Protein AF-A0A522BJR0-F1 (afdb_monomer_lite)

Structure (mmCIF, N/CA/C/O backbone):
data_AF-A0A522BJR0-F1
#
_entry.id   AF-A0A522BJR0-F1
#
loop_
_atom_site.group_PDB
_atom_site.id
_atom_site.type_symbol
_atom_site.label_atom_id
_atom_site.label_alt_id
_atom_site.label_comp_id
_atom_site.label_asym_id
_atom_site.label_entity_id
_atom_site.label_seq_id
_atom_site.pdbx_PDB_ins_code
_atom_site.Cartn_x
_atom_site.Cartn_y
_atom_site.Cartn_z
_atom_site.occupancy
_atom_site.B_iso_or_equiv
_atom_site.auth_seq_id
_atom_site.auth_comp_id
_atom_site.auth_asym_id
_atom_site.auth_atom_id
_atom_site.pdbx_PDB_model_num
ATOM 1 N N . MET A 1 1 ? -14.615 3.891 70.436 1.00 84.31 1 MET A N 1
ATOM 2 C CA . MET A 1 1 ? -15.767 3.476 69.605 1.00 84.31 1 MET A CA 1
ATOM 3 C C . MET A 1 1 ? -15.850 4.264 68.297 1.00 84.31 1 MET A C 1
ATOM 5 O O . MET A 1 1 ? -15.998 3.627 67.267 1.00 84.31 1 MET A O 1
ATOM 9 N N . GLU A 1 2 ? -15.663 5.589 68.280 1.00 91.12 2 GLU A N 1
ATOM 10 C CA . GLU A 1 2 ? -15.769 6.394 67.040 1.00 91.12 2 GLU A CA 1
ATOM 11 C C . GLU A 1 2 ? -14.764 6.026 65.927 1.00 91.12 2 GLU A C 1
ATOM 13 O O . GLU A 1 2 ? -15.148 5.929 64.766 1.00 91.12 2 GLU A O 1
ATOM 18 N N . LEU A 1 3 ? -13.503 5.716 66.261 1.00 91.56 3 LEU A N 1
ATOM 19 C CA . LEU A 1 3 ? -12.489 5.328 65.263 1.00 91.56 3 LEU A CA 1
ATOM 20 C C . LEU A 1 3 ? -12.867 4.047 64.487 1.00 91.56 3 LEU A C 1
ATOM 22 O O . LEU A 1 3 ? -12.633 3.950 63.286 1.00 91.56 3 LEU A O 1
ATOM 26 N N . GLN A 1 4 ? -13.476 3.066 65.164 1.00 94.06 4 GLN A N 1
ATOM 27 C CA . GLN A 1 4 ? -13.917 1.820 64.525 1.00 94.06 4 GLN A CA 1
ATOM 28 C C . GLN A 1 4 ? -15.103 2.052 63.581 1.00 94.06 4 GLN A C 1
ATOM 30 O O . GLN A 1 4 ? -15.175 1.415 62.533 1.00 94.06 4 GLN A O 1
ATOM 35 N N . ALA A 1 5 ? -15.996 2.992 63.908 1.00 94.19 5 ALA A N 1
ATOM 36 C CA . ALA A 1 5 ? -17.102 3.363 63.028 1.00 94.19 5 ALA A CA 1
ATOM 37 C C . ALA A 1 5 ? -16.594 4.004 61.724 1.00 94.19 5 ALA A C 1
ATOM 39 O O . ALA A 1 5 ? -17.031 3.614 60.642 1.00 94.19 5 ALA A O 1
ATOM 40 N N . ILE A 1 6 ? -15.611 4.908 61.815 1.00 92.94 6 ILE A N 1
ATOM 41 C CA . ILE A 1 6 ? -14.992 5.547 60.643 1.00 92.94 6 ILE A CA 1
ATOM 42 C C . ILE A 1 6 ? -14.277 4.510 59.766 1.00 92.94 6 ILE A C 1
ATOM 44 O O . ILE A 1 6 ? -14.471 4.496 58.552 1.00 92.94 6 ILE A O 1
ATOM 48 N N . LEU A 1 7 ? -13.495 3.601 60.362 1.00 92.19 7 LEU A N 1
ATOM 49 C CA . LEU A 1 7 ? -12.801 2.550 59.607 1.00 92.19 7 LEU A CA 1
ATOM 50 C C . LEU A 1 7 ? -13.777 1.632 58.856 1.00 92.19 7 LEU A C 1
ATOM 52 O O . LEU A 1 7 ? -13.539 1.328 57.689 1.00 92.19 7 LEU A O 1
ATOM 56 N N . ASN A 1 8 ? -14.897 1.252 59.475 1.00 93.62 8 ASN A N 1
ATOM 57 C CA . ASN A 1 8 ? -15.929 0.436 58.823 1.00 93.62 8 ASN A CA 1
ATOM 58 C C . ASN A 1 8 ? -16.645 1.181 57.679 1.00 93.62 8 ASN A C 1
ATOM 60 O O . ASN A 1 8 ? -17.046 0.577 56.680 1.00 93.62 8 ASN A O 1
ATOM 64 N N . GLN A 1 9 ? -16.793 2.503 57.789 1.00 92.06 9 GLN A N 1
ATOM 65 C CA . GLN A 1 9 ? -17.365 3.324 56.723 1.00 92.06 9 GLN A CA 1
ATOM 66 C C . GLN A 1 9 ? -16.402 3.459 55.533 1.00 92.06 9 GLN A C 1
ATOM 68 O O . GLN A 1 9 ? -16.822 3.362 54.382 1.00 92.06 9 GLN A O 1
ATOM 73 N N . VAL A 1 10 ? -15.100 3.609 55.793 1.00 91.00 10 VAL A N 1
ATOM 74 C CA . VAL A 1 10 ? -14.072 3.668 54.741 1.00 91.00 10 VAL A CA 1
ATOM 75 C C . VAL A 1 10 ? -13.942 2.330 54.008 1.00 91.00 10 VAL A C 1
ATOM 77 O O . VAL A 1 10 ? -13.849 2.314 52.780 1.00 91.00 10 VAL A O 1
ATOM 80 N N . THR A 1 11 ? -13.969 1.199 54.719 1.00 91.38 11 THR A N 1
ATOM 81 C CA . THR A 1 11 ? -13.861 -0.128 54.087 1.00 91.38 11 THR A CA 1
ATOM 82 C C . THR A 1 11 ? -15.085 -0.477 53.243 1.00 91.38 11 THR A C 1
ATOM 84 O O . THR A 1 11 ? -14.915 -0.979 52.134 1.00 91.38 11 THR A O 1
ATOM 87 N N . SER A 1 12 ? -16.298 -0.163 53.708 1.00 91.31 12 SER A N 1
ATOM 88 C CA . SER A 1 12 ? -17.531 -0.370 52.929 1.00 91.31 12 SER A CA 1
ATOM 89 C C . SER A 1 12 ? -17.634 0.555 51.711 1.00 91.31 12 SER A C 1
ATOM 91 O O . SER A 1 12 ? -18.071 0.127 50.644 1.00 91.31 12 SER A O 1
ATOM 93 N N . PHE A 1 13 ? -17.173 1.804 51.828 1.00 89.62 13 PHE A N 1
ATOM 94 C CA . PHE A 1 13 ? -17.050 2.708 50.684 1.00 89.62 13 PHE A CA 1
ATOM 95 C C . PHE A 1 13 ? -16.048 2.175 49.647 1.00 89.62 13 PHE A C 1
ATOM 97 O O . PHE A 1 13 ? -16.347 2.132 48.453 1.00 89.62 13 PHE A O 1
ATOM 104 N N . SER A 1 14 ? -14.881 1.711 50.106 1.00 88.62 14 SER A N 1
ATOM 105 C CA . SER A 1 14 ? -13.838 1.134 49.250 1.00 88.62 14 SER A CA 1
ATOM 106 C C . SER A 1 14 ? -14.319 -0.116 48.503 1.00 88.62 14 SER A C 1
ATOM 108 O O . SER A 1 14 ? -14.130 -0.220 47.289 1.00 88.62 14 SER A O 1
ATOM 110 N N . SER A 1 15 ? -15.003 -1.043 49.184 1.00 89.19 15 SER A N 1
ATOM 111 C CA . SER A 1 15 ? -15.529 -2.253 48.542 1.00 89.19 15 SER A CA 1
ATOM 112 C C . SER A 1 15 ? -16.639 -1.945 47.533 1.00 89.19 15 SER A C 1
ATOM 114 O O . SER A 1 15 ? -16.659 -2.544 46.457 1.00 89.19 15 SER A O 1
ATOM 116 N N . GLY A 1 16 ? -17.507 -0.970 47.824 1.00 88.25 16 GLY A N 1
ATOM 117 C CA . GLY A 1 16 ? -18.538 -0.512 46.891 1.00 88.25 16 GLY A CA 1
ATOM 118 C C . GLY A 1 16 ? -17.954 0.077 45.603 1.00 88.25 16 GLY A C 1
ATOM 119 O O . GLY A 1 16 ? -18.411 -0.257 44.507 1.00 88.25 16 GLY A O 1
ATOM 120 N N . ILE A 1 17 ? -16.898 0.893 45.716 1.00 82.75 17 ILE A N 1
ATOM 121 C CA . ILE A 1 17 ? -16.154 1.399 44.552 1.00 82.75 17 ILE A CA 1
ATOM 122 C C . ILE A 1 17 ? -15.525 0.241 43.772 1.00 82.75 17 ILE A C 1
ATOM 124 O O . ILE A 1 17 ? -15.658 0.188 42.550 1.00 82.75 17 ILE A O 1
ATOM 128 N N . ALA A 1 18 ? -14.868 -0.700 44.454 1.00 81.94 18 ALA A N 1
ATOM 129 C CA . ALA A 1 18 ? -14.203 -1.827 43.804 1.00 81.94 18 ALA A CA 1
ATOM 130 C C . ALA A 1 18 ? -15.182 -2.702 43.002 1.00 81.94 18 ALA A C 1
ATOM 132 O O . ALA A 1 18 ? -14.879 -3.094 41.872 1.00 81.94 18 ALA A O 1
ATOM 133 N N . GLU A 1 19 ? -16.373 -2.974 43.538 1.00 88.06 19 GLU A N 1
ATOM 134 C CA . GLU A 1 19 ? -17.396 -3.755 42.840 1.00 88.06 19 GLU A CA 1
ATOM 135 C C . GLU A 1 19 ? -17.917 -3.026 41.591 1.00 88.06 19 GLU A C 1
ATOM 137 O O . GLU A 1 19 ? -18.022 -3.629 40.518 1.00 88.06 19 GLU A O 1
ATOM 142 N N . GLN A 1 20 ? -18.197 -1.721 41.695 1.00 80.94 20 GLN A N 1
ATOM 143 C CA . GLN A 1 20 ? -18.630 -0.917 40.548 1.00 80.94 20 GLN A CA 1
ATOM 144 C C . GLN A 1 20 ? -17.548 -0.849 39.468 1.00 80.94 20 GLN A C 1
ATOM 146 O O . GLN A 1 20 ? -17.838 -1.101 38.297 1.00 80.94 20 GLN A O 1
ATOM 151 N N . LEU A 1 21 ? -16.296 -0.597 39.860 1.00 78.25 21 LEU A N 1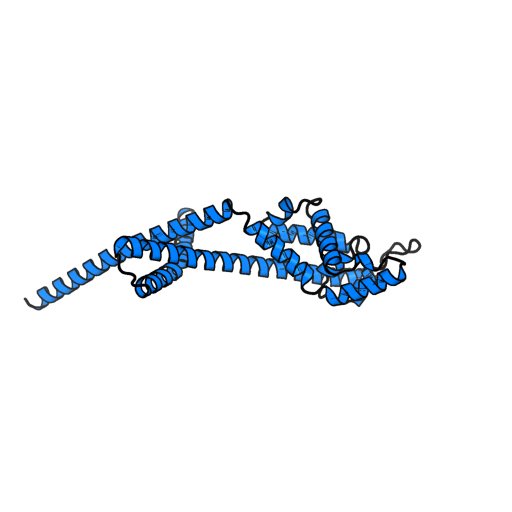
ATOM 152 C CA . LEU A 1 21 ? -15.158 -0.595 38.944 1.00 78.25 21 LEU A CA 1
ATOM 153 C C . LEU A 1 21 ? -14.995 -1.946 38.248 1.00 78.25 21 LEU A C 1
ATOM 155 O O . LEU A 1 21 ? -14.755 -1.984 37.046 1.00 78.25 21 LEU A O 1
ATOM 159 N N . THR A 1 22 ? -15.188 -3.054 38.966 1.00 82.69 22 THR A N 1
ATOM 160 C CA . THR A 1 22 ? -15.085 -4.402 38.390 1.00 82.69 22 THR A CA 1
ATOM 161 C C . THR A 1 22 ? -16.176 -4.654 37.348 1.00 82.69 22 THR A C 1
ATOM 163 O O . THR A 1 22 ? -15.886 -5.157 36.262 1.00 82.69 22 THR A O 1
ATOM 166 N N . LYS A 1 23 ? -17.427 -4.262 37.626 1.00 84.25 23 LYS A N 1
ATOM 167 C CA . LYS A 1 23 ? -18.537 -4.379 36.663 1.00 84.25 23 LYS A CA 1
ATOM 168 C C . LYS A 1 23 ? -18.301 -3.516 35.423 1.00 84.25 23 LYS A C 1
ATOM 170 O O . LYS A 1 23 ? -18.502 -3.988 34.305 1.00 84.25 23 LYS A O 1
ATOM 175 N N . MET A 1 24 ? -17.828 -2.283 35.607 1.00 78.19 24 MET A N 1
ATOM 176 C CA . MET A 1 24 ? -17.481 -1.388 34.499 1.00 78.19 24 MET A CA 1
ATOM 177 C C . MET A 1 24 ? -16.330 -1.952 33.664 1.00 78.19 24 MET A C 1
ATOM 179 O O . MET A 1 24 ? -16.438 -2.001 32.443 1.00 78.19 24 MET A O 1
ATOM 183 N N . ALA A 1 25 ? -15.271 -2.448 34.306 1.00 77.69 25 ALA A N 1
ATOM 184 C CA . ALA A 1 25 ? -14.139 -3.067 33.625 1.00 77.69 25 ALA A CA 1
ATOM 185 C C . ALA A 1 25 ? -14.568 -4.297 32.813 1.00 77.69 25 ALA A C 1
ATOM 187 O O . ALA A 1 25 ? -14.168 -4.442 31.659 1.00 77.69 25 ALA A O 1
ATOM 188 N N . MET A 1 26 ? -15.429 -5.152 33.374 1.00 83.94 26 MET A N 1
ATOM 189 C CA . MET A 1 26 ? -15.966 -6.322 32.676 1.00 83.94 26 MET A CA 1
ATOM 190 C C . MET A 1 26 ? -16.817 -5.924 31.463 1.00 83.94 26 MET A C 1
ATOM 192 O O . MET A 1 26 ? -16.657 -6.499 30.387 1.00 83.94 26 MET A O 1
ATOM 196 N N . ALA A 1 27 ? -17.677 -4.912 31.607 1.00 80.62 27 ALA A N 1
ATOM 197 C CA . ALA A 1 27 ? -18.476 -4.390 30.502 1.00 80.62 27 ALA A CA 1
ATOM 198 C C . ALA A 1 27 ? -17.592 -3.786 29.397 1.00 80.62 27 ALA A C 1
ATOM 200 O O . ALA A 1 27 ? -17.781 -4.086 28.220 1.00 80.62 27 ALA A O 1
ATOM 201 N N . MET A 1 28 ? -16.583 -2.992 29.765 1.00 77.06 28 MET A N 1
ATOM 202 C CA . MET A 1 28 ? -15.626 -2.413 28.818 1.00 77.06 28 MET A CA 1
ATOM 203 C C . MET A 1 28 ? -14.819 -3.490 28.091 1.00 77.06 28 MET A C 1
ATOM 205 O O . MET A 1 28 ? -14.641 -3.400 26.878 1.00 77.06 28 MET A O 1
ATOM 209 N N . ALA A 1 29 ? -14.375 -4.530 28.801 1.00 80.06 29 ALA A N 1
ATOM 210 C CA . ALA A 1 29 ? -13.685 -5.663 28.198 1.00 80.06 29 ALA A CA 1
ATOM 211 C C . ALA A 1 29 ? -14.587 -6.397 27.193 1.00 80.06 29 ALA A C 1
ATOM 213 O O . ALA A 1 29 ? -14.153 -6.678 26.077 1.00 80.06 29 ALA A O 1
ATOM 214 N N . ALA A 1 30 ? -15.853 -6.646 27.545 1.00 81.81 30 ALA A N 1
ATOM 215 C CA . ALA A 1 30 ? -16.820 -7.275 26.648 1.00 81.81 30 ALA A CA 1
ATOM 216 C C . ALA A 1 30 ? -17.068 -6.435 25.383 1.00 81.81 30 ALA A C 1
ATOM 218 O O . ALA A 1 30 ? -17.051 -6.975 24.276 1.00 81.81 30 ALA A O 1
ATOM 219 N N . VAL A 1 31 ? -17.223 -5.113 25.525 1.00 80.12 31 VAL A N 1
ATOM 220 C CA . VAL A 1 31 ? -17.359 -4.190 24.386 1.00 80.12 31 VAL A CA 1
ATOM 221 C C . VAL A 1 31 ? -16.096 -4.186 23.525 1.00 80.12 31 VAL A C 1
ATOM 223 O O . VAL A 1 31 ? -16.197 -4.237 22.302 1.00 80.12 31 VAL A O 1
ATOM 226 N N . GLY A 1 32 ? -14.910 -4.184 24.138 1.00 75.88 32 GLY A N 1
ATOM 227 C CA . GLY A 1 32 ? -13.636 -4.257 23.421 1.00 75.88 32 GLY A CA 1
ATOM 228 C C . GLY A 1 32 ? -13.501 -5.538 22.591 1.00 75.88 32 GLY A C 1
ATOM 229 O O . GLY A 1 32 ? -13.153 -5.474 21.412 1.00 75.88 32 GLY A O 1
ATOM 230 N N . VAL A 1 33 ? -13.843 -6.694 23.172 1.00 81.50 33 VAL A N 1
ATOM 231 C CA . VAL A 1 33 ? -13.846 -7.990 22.469 1.00 81.50 33 VAL A CA 1
ATOM 232 C C . VAL A 1 33 ? -14.853 -7.990 21.319 1.00 81.50 33 VAL A C 1
ATOM 234 O O . VAL A 1 33 ? -14.508 -8.393 20.208 1.00 81.50 33 VAL A O 1
ATOM 237 N N . LEU A 1 34 ? -16.074 -7.500 21.552 1.00 82.19 34 LEU A N 1
ATOM 238 C CA . LEU A 1 34 ? -17.112 -7.427 20.523 1.00 82.19 34 LEU A CA 1
ATOM 239 C C . LEU A 1 34 ? -16.708 -6.495 19.372 1.00 82.19 34 LEU A C 1
ATOM 241 O O . LEU A 1 34 ? -16.865 -6.851 18.207 1.00 82.19 34 LEU A O 1
ATOM 245 N N . SER A 1 35 ? -16.143 -5.330 19.688 1.00 81.50 35 SER A N 1
ATOM 246 C CA . SER A 1 35 ? -15.647 -4.362 18.706 1.00 81.50 35 SER A CA 1
ATOM 247 C C . SER A 1 35 ? -14.536 -4.967 17.843 1.00 81.50 35 SER A C 1
ATOM 249 O O . SER A 1 35 ? -14.592 -4.896 16.615 1.00 81.50 35 SER A O 1
ATOM 251 N N . MET A 1 36 ? -13.576 -5.664 18.459 1.00 83.44 36 MET A N 1
ATOM 252 C CA . MET A 1 36 ? -12.513 -6.360 17.730 1.00 83.44 36 MET A CA 1
ATOM 253 C C . MET A 1 36 ? -13.070 -7.450 16.805 1.00 83.44 36 MET A C 1
ATOM 255 O O . MET A 1 36 ? -12.657 -7.533 15.647 1.00 83.44 36 MET A O 1
ATOM 259 N N . ALA A 1 37 ? -14.028 -8.249 17.286 1.00 86.06 37 ALA A N 1
ATOM 260 C CA . ALA A 1 37 ? -14.682 -9.275 16.481 1.00 86.06 37 ALA A CA 1
ATOM 261 C C . ALA A 1 37 ? -15.394 -8.661 15.267 1.00 86.06 37 ALA A C 1
ATOM 263 O O . ALA A 1 37 ? -15.178 -9.113 14.147 1.00 86.06 37 ALA A O 1
ATOM 264 N N . LEU A 1 38 ? -16.155 -7.578 15.460 1.00 86.25 38 LEU A N 1
ATOM 265 C CA . LEU A 1 38 ? -16.843 -6.874 14.375 1.00 86.25 38 LEU A CA 1
ATOM 266 C C . LEU A 1 38 ? -15.872 -6.309 13.338 1.00 86.25 38 LEU A C 1
ATOM 268 O O . LEU A 1 38 ? -16.105 -6.459 12.142 1.00 86.25 38 LEU A O 1
ATOM 272 N N . ILE A 1 39 ? -14.769 -5.696 13.771 1.00 84.50 39 ILE A N 1
ATOM 273 C CA . ILE A 1 39 ? -13.745 -5.172 12.857 1.00 84.50 39 ILE A CA 1
ATOM 274 C C . ILE A 1 39 ? -13.100 -6.305 12.070 1.00 84.50 39 ILE A C 1
ATOM 276 O O . ILE A 1 39 ? -12.855 -6.160 10.874 1.00 84.50 39 ILE A O 1
ATOM 280 N N . GLN A 1 40 ? -12.812 -7.429 12.721 1.00 87.62 40 GLN A N 1
ATOM 281 C CA . GLN A 1 40 ? -12.200 -8.571 12.060 1.00 87.62 40 GLN A CA 1
ATOM 282 C C . GLN A 1 40 ? -13.157 -9.198 11.043 1.00 87.62 40 GLN A C 1
ATOM 284 O O . GLN A 1 40 ? -12.788 -9.346 9.884 1.00 87.62 40 GLN A O 1
ATOM 289 N N . THR A 1 41 ? -14.418 -9.412 11.420 1.00 90.00 41 THR A N 1
ATOM 290 C CA . THR A 1 41 ? -15.472 -9.851 10.500 1.00 90.00 41 THR A CA 1
ATOM 291 C C . THR A 1 41 ? -15.649 -8.879 9.333 1.00 90.00 41 THR A C 1
ATOM 293 O O . THR A 1 41 ? -15.724 -9.308 8.185 1.00 90.00 41 THR A O 1
ATOM 296 N N . ALA A 1 42 ? -15.652 -7.568 9.583 1.00 87.19 42 ALA A N 1
ATOM 297 C CA . ALA A 1 42 ? -15.750 -6.568 8.525 1.00 87.19 42 ALA A CA 1
ATOM 298 C C . ALA A 1 42 ? -14.541 -6.614 7.579 1.00 87.19 42 ALA A C 1
ATOM 300 O O . ALA A 1 42 ? -14.717 -6.514 6.369 1.00 87.19 42 ALA A O 1
ATOM 301 N N . LYS A 1 43 ? -13.324 -6.803 8.105 1.00 86.19 43 LYS A N 1
ATOM 302 C CA . LYS A 1 43 ? -12.100 -6.951 7.301 1.00 86.19 43 LYS A CA 1
ATOM 303 C C . LYS A 1 43 ? -12.098 -8.214 6.443 1.00 86.19 43 LYS A C 1
ATOM 305 O O . LYS A 1 43 ? -11.533 -8.172 5.355 1.00 86.19 43 LYS A O 1
ATOM 310 N N . ASP A 1 44 ? -12.683 -9.299 6.938 1.00 87.69 44 ASP A N 1
ATOM 311 C CA . ASP A 1 44 ? -12.693 -10.589 6.245 1.00 87.69 44 ASP A CA 1
ATOM 312 C C . ASP A 1 44 ? -13.807 -10.655 5.186 1.00 87.69 44 ASP A C 1
ATOM 314 O O . ASP A 1 44 ? -13.627 -11.258 4.131 1.00 87.69 44 ASP A O 1
ATOM 318 N N . ILE A 1 45 ? -14.944 -9.994 5.433 1.00 89.94 45 ILE A N 1
ATOM 319 C CA . ILE A 1 45 ? -16.075 -9.943 4.494 1.00 89.94 45 ILE A CA 1
ATOM 320 C C . ILE A 1 45 ? -15.864 -8.877 3.416 1.00 89.94 45 ILE A C 1
ATOM 322 O O . ILE A 1 45 ? -16.192 -9.093 2.247 1.00 89.94 45 ILE A O 1
ATOM 326 N N . LEU A 1 46 ? -15.358 -7.701 3.792 1.00 92.06 46 LEU A N 1
ATOM 327 C CA . LEU A 1 46 ? -15.239 -6.577 2.875 1.00 92.06 46 LEU A CA 1
ATOM 328 C C . LEU A 1 46 ? -13.840 -6.544 2.249 1.00 92.06 46 LEU A C 1
ATOM 330 O O . LEU A 1 46 ? -12.839 -6.579 2.966 1.00 92.06 46 LEU A O 1
ATOM 334 N N . PRO A 1 47 ? -13.720 -6.338 0.926 1.00 93.75 47 PRO A N 1
ATOM 335 C CA . PRO A 1 47 ? -12.433 -6.198 0.247 1.00 93.75 47 PRO A CA 1
ATOM 336 C C . PRO A 1 47 ? -11.785 -4.819 0.505 1.00 93.75 47 PRO A C 1
ATOM 338 O O . PRO A 1 47 ? -11.226 -4.208 -0.406 1.00 93.75 47 PRO A O 1
ATOM 341 N N . LEU A 1 48 ? -11.855 -4.303 1.740 1.00 93.69 48 LEU A N 1
ATOM 342 C CA . LEU A 1 48 ? -11.371 -2.973 2.130 1.00 93.69 48 LEU A CA 1
ATOM 343 C C . LEU A 1 48 ? -9.884 -2.808 1.840 1.00 93.69 48 LEU A C 1
ATOM 345 O O . LEU A 1 48 ? -9.476 -1.782 1.302 1.00 93.69 48 LEU A O 1
ATOM 349 N N . ARG A 1 49 ? -9.084 -3.841 2.140 1.00 93.88 49 ARG A N 1
ATOM 350 C CA . ARG A 1 49 ? -7.647 -3.838 1.839 1.00 93.88 49 ARG A CA 1
ATOM 351 C C . ARG A 1 49 ? -7.409 -3.643 0.346 1.00 93.88 49 ARG A C 1
ATOM 353 O O . ARG A 1 49 ? -6.606 -2.797 -0.026 1.00 93.88 49 ARG A O 1
ATOM 360 N N . ARG A 1 50 ? -8.144 -4.379 -0.490 1.00 96.12 50 ARG A N 1
ATOM 361 C CA . ARG A 1 50 ? -8.018 -4.320 -1.949 1.00 96.12 50 ARG A CA 1
ATOM 362 C C . ARG A 1 50 ? -8.349 -2.942 -2.491 1.00 96.12 50 ARG A C 1
ATOM 364 O O . ARG A 1 50 ? -7.593 -2.398 -3.290 1.00 96.12 50 ARG A O 1
ATOM 371 N N . ILE A 1 51 ? -9.458 -2.366 -2.033 1.00 96.50 51 ILE A N 1
ATOM 372 C CA . ILE A 1 51 ? -9.883 -1.021 -2.437 1.00 96.50 51 ILE A CA 1
ATOM 373 C C . ILE A 1 51 ? -8.827 0.010 -2.020 1.00 96.50 51 ILE A C 1
ATOM 375 O O . ILE A 1 51 ? -8.398 0.811 -2.847 1.00 96.50 51 ILE A O 1
ATOM 379 N N . PHE A 1 52 ? -8.364 -0.053 -0.768 1.00 96.50 52 PHE A N 1
ATOM 380 C CA . PHE A 1 52 ? -7.337 0.846 -0.243 1.00 96.50 52 PHE A CA 1
ATOM 381 C C . PHE A 1 52 ? -6.016 0.737 -1.014 1.00 96.50 52 PHE A C 1
ATOM 383 O O . PHE A 1 52 ? -5.466 1.756 -1.421 1.00 96.50 52 PHE A O 1
ATOM 390 N N . GLN A 1 53 ? -5.521 -0.479 -1.255 1.00 97.38 53 GLN A N 1
ATOM 391 C CA . GLN A 1 53 ? -4.275 -0.703 -1.990 1.00 97.38 53 GLN A CA 1
ATOM 392 C C . GLN A 1 53 ? -4.381 -0.252 -3.449 1.00 97.38 53 GLN A C 1
ATOM 394 O O . GLN A 1 53 ? -3.464 0.397 -3.941 1.00 97.38 53 GLN A O 1
ATOM 399 N N . THR A 1 54 ? -5.509 -0.520 -4.118 1.00 97.62 54 THR A N 1
ATOM 400 C CA . THR A 1 54 ? -5.752 -0.037 -5.489 1.00 97.62 54 THR A CA 1
ATOM 401 C C . THR A 1 54 ? -5.698 1.487 -5.532 1.00 97.62 54 THR A C 1
ATOM 403 O O . THR A 1 54 ? -5.017 2.068 -6.375 1.00 97.62 54 THR A O 1
ATOM 406 N N . TRP A 1 55 ? -6.389 2.146 -4.597 1.00 97.50 55 TRP A N 1
ATOM 407 C CA . TRP A 1 55 ? -6.376 3.600 -4.491 1.00 97.50 55 TRP A CA 1
ATOM 408 C C . TRP A 1 55 ? -4.963 4.132 -4.238 1.00 97.50 55 TRP A C 1
ATOM 410 O O . TRP A 1 55 ? -4.521 5.026 -4.954 1.00 97.50 55 TRP A O 1
ATOM 420 N N . LYS A 1 56 ? -4.224 3.537 -3.295 1.00 97.00 56 LYS A N 1
ATOM 421 C CA . LYS A 1 56 ? -2.864 3.972 -2.967 1.00 97.00 56 LYS A CA 1
ATOM 422 C C . LYS A 1 56 ? -1.853 3.783 -4.074 1.00 97.00 56 LYS A C 1
ATOM 424 O O . LYS A 1 56 ? -1.050 4.681 -4.297 1.00 97.00 56 LYS A O 1
ATOM 429 N N . VAL A 1 57 ? -1.896 2.659 -4.780 1.00 97.31 57 VAL A N 1
ATOM 430 C CA . VAL A 1 57 ? -0.999 2.432 -5.916 1.00 97.31 57 VAL A CA 1
ATOM 431 C C . VAL A 1 57 ? -1.311 3.419 -7.041 1.00 97.31 57 VAL A C 1
ATOM 433 O O . VAL A 1 57 ? -0.387 3.991 -7.606 1.00 97.31 57 VAL A O 1
ATOM 436 N N . ARG A 1 58 ? -2.590 3.694 -7.330 1.00 96.50 58 ARG A N 1
ATOM 437 C CA . ARG A 1 58 ? -2.975 4.687 -8.349 1.00 96.50 58 ARG A CA 1
ATOM 438 C C . ARG A 1 58 ? -2.579 6.109 -7.977 1.00 96.50 58 ARG A C 1
ATOM 440 O O . ARG A 1 58 ? -2.083 6.836 -8.829 1.00 96.50 58 ARG A O 1
ATOM 447 N N . GLU A 1 59 ? -2.797 6.497 -6.724 1.00 95.94 59 GLU A N 1
ATOM 448 C CA . GLU A 1 59 ? -2.367 7.795 -6.200 1.00 95.94 59 GLU A CA 1
ATOM 449 C C . GLU A 1 59 ? -0.843 7.938 -6.309 1.00 95.94 59 GLU A C 1
ATOM 451 O O . GLU A 1 59 ? -0.352 8.936 -6.827 1.00 95.94 59 GLU A O 1
ATOM 456 N N . TRP A 1 60 ? -0.092 6.912 -5.905 1.00 95.69 60 TRP A N 1
ATOM 457 C CA . TRP A 1 60 ? 1.367 6.893 -6.002 1.00 95.69 60 TRP A CA 1
ATOM 458 C C . TRP A 1 60 ? 1.873 6.979 -7.446 1.00 95.69 60 TRP A C 1
ATOM 460 O O . TRP A 1 60 ? 2.734 7.804 -7.734 1.00 95.69 60 TRP A O 1
ATOM 470 N N . LEU A 1 61 ? 1.301 6.197 -8.368 1.00 95.31 61 LEU A N 1
ATOM 471 C CA . LEU A 1 61 ? 1.642 6.268 -9.792 1.00 95.31 61 LEU A CA 1
ATOM 472 C C . LEU A 1 61 ? 1.255 7.617 -10.425 1.00 95.31 61 LEU A C 1
ATOM 474 O O . LEU A 1 61 ? 1.819 7.983 -11.453 1.00 95.31 61 LEU A O 1
ATOM 478 N N . GLY A 1 62 ? 0.277 8.334 -9.859 1.00 92.62 62 GLY A N 1
ATOM 479 C CA . GLY A 1 62 ? -0.273 9.567 -10.420 1.00 92.62 62 GLY A CA 1
ATOM 480 C C . GLY A 1 62 ? 0.313 10.866 -9.863 1.00 92.62 62 GLY A C 1
ATOM 481 O O . GLY A 1 62 ? 0.314 11.863 -10.582 1.00 92.62 62 GLY A O 1
ATOM 482 N N . ASN A 1 63 ? 0.806 10.879 -8.621 1.00 85.94 63 ASN A N 1
ATOM 483 C CA . ASN A 1 63 ? 1.055 12.127 -7.890 1.00 85.94 63 ASN A CA 1
ATOM 484 C C . ASN A 1 63 ? 2.137 13.037 -8.497 1.00 85.94 63 ASN A C 1
ATOM 486 O O . ASN A 1 63 ? 2.149 14.221 -8.173 1.00 85.94 63 ASN A O 1
ATOM 490 N N . GLU A 1 64 ? 3.012 12.557 -9.388 1.00 70.62 64 GLU A N 1
ATOM 491 C CA . GLU A 1 64 ? 4.182 13.352 -9.798 1.00 70.62 64 GLU A CA 1
ATOM 492 C C . GLU A 1 64 ? 4.756 13.023 -11.202 1.00 70.62 64 GLU A C 1
ATOM 494 O O . GLU A 1 64 ? 5.908 13.315 -11.520 1.00 70.62 64 GLU A O 1
ATOM 499 N N . THR A 1 65 ? 3.947 12.484 -12.117 1.00 80.94 65 THR A N 1
ATOM 500 C CA . THR A 1 65 ? 4.409 12.126 -13.480 1.00 80.94 65 THR A CA 1
ATOM 501 C C . THR A 1 65 ? 4.602 13.317 -14.425 1.00 80.94 65 THR A C 1
ATOM 503 O O . THR A 1 65 ? 5.055 13.141 -15.557 1.00 80.94 65 THR A O 1
ATOM 506 N N . GLY A 1 66 ? 4.272 14.535 -13.983 1.00 78.69 66 GLY A N 1
ATOM 507 C CA . GLY A 1 66 ? 4.220 15.745 -14.811 1.00 78.69 66 GLY A CA 1
ATOM 508 C C . GLY A 1 66 ? 5.474 16.003 -15.661 1.00 78.69 66 GLY A C 1
ATOM 509 O O . GLY A 1 66 ? 5.342 16.108 -16.883 1.00 78.69 66 GLY A O 1
ATOM 510 N N . PRO A 1 67 ? 6.682 16.070 -15.067 1.00 83.62 67 PRO A N 1
ATOM 511 C CA . PRO A 1 67 ? 7.909 16.343 -15.818 1.00 83.62 67 PRO A CA 1
ATOM 512 C C . PRO A 1 67 ? 8.248 15.261 -16.855 1.00 83.62 67 PRO A C 1
ATOM 514 O O . PRO A 1 67 ? 8.619 15.582 -17.982 1.00 83.62 67 PRO A O 1
ATOM 517 N N . TYR A 1 68 ? 8.077 13.981 -16.512 1.00 84.69 68 TYR A N 1
ATOM 518 C CA . TYR A 1 68 ? 8.399 12.868 -17.418 1.00 84.69 68 TYR A CA 1
ATOM 519 C C . TYR A 1 68 ? 7.384 12.706 -18.522 1.00 84.69 68 TYR A C 1
ATOM 521 O O . TYR A 1 68 ? 7.753 12.315 -19.622 1.00 84.69 68 TYR A O 1
ATOM 529 N N . ARG A 1 69 ? 6.114 13.007 -18.247 1.00 84.94 69 ARG A N 1
ATOM 530 C CA . ARG A 1 69 ? 5.075 12.965 -19.266 1.00 84.94 69 ARG A CA 1
ATOM 531 C C . ARG A 1 69 ? 5.431 13.899 -20.417 1.00 84.94 69 ARG A C 1
ATOM 533 O O . ARG A 1 69 ? 5.428 13.455 -21.557 1.00 84.94 69 ARG A O 1
ATOM 540 N N . LEU A 1 70 ? 5.797 15.147 -20.120 1.00 85.19 70 LEU A N 1
ATOM 541 C CA . LEU A 1 70 ? 6.200 16.104 -21.150 1.00 85.19 70 LEU A CA 1
ATOM 542 C C . LEU A 1 70 ? 7.452 15.630 -21.903 1.00 85.19 70 LEU A C 1
ATOM 544 O O . LEU A 1 70 ? 7.509 15.713 -23.126 1.00 85.19 70 LEU A O 1
ATOM 548 N N . GLU A 1 71 ? 8.444 15.100 -21.189 1.00 86.62 71 GLU A N 1
ATOM 549 C CA . GLU A 1 71 ? 9.674 14.615 -21.814 1.00 86.62 71 GLU A CA 1
ATOM 550 C C . GLU A 1 71 ? 9.432 13.395 -22.716 1.00 86.62 71 GLU A C 1
ATOM 552 O O . GLU A 1 71 ? 9.966 13.315 -23.823 1.00 86.62 71 GLU A O 1
ATOM 557 N N . LEU A 1 72 ? 8.583 12.463 -22.280 1.00 84.62 72 LEU A N 1
ATOM 558 C CA . LEU A 1 72 ? 8.200 11.301 -23.070 1.00 84.62 72 LEU A CA 1
ATOM 559 C C . LEU A 1 72 ? 7.363 11.712 -24.289 1.00 84.62 72 LEU A C 1
ATOM 561 O O . LEU A 1 72 ? 7.526 11.139 -25.367 1.00 84.62 72 LEU A O 1
ATOM 565 N N . GLU A 1 73 ? 6.500 12.722 -24.146 1.00 83.50 73 GLU A N 1
ATOM 566 C CA . GLU A 1 73 ? 5.768 13.333 -25.258 1.00 83.50 73 GLU A CA 1
ATOM 567 C C . GLU A 1 73 ? 6.733 13.932 -26.290 1.00 83.50 73 GLU A C 1
ATOM 569 O O . GLU A 1 73 ? 6.581 13.671 -27.484 1.00 83.50 73 GLU A O 1
ATOM 574 N N . LEU A 1 74 ? 7.763 14.665 -25.854 1.00 84.69 74 LEU A N 1
ATOM 575 C CA . LEU A 1 74 ? 8.802 15.199 -26.740 1.00 84.69 74 LEU A CA 1
ATOM 576 C C . LEU A 1 74 ? 9.560 14.070 -27.447 1.00 84.69 74 LEU A C 1
ATOM 578 O O . LEU A 1 74 ? 9.702 14.100 -28.672 1.00 84.69 74 LEU A O 1
ATOM 582 N N . PHE A 1 75 ? 9.964 13.039 -26.705 1.00 83.50 75 PHE A N 1
ATOM 583 C CA . PHE A 1 75 ? 10.650 11.871 -27.253 1.00 83.50 75 PHE A CA 1
ATOM 584 C C . PHE A 1 75 ? 9.806 11.147 -28.318 1.00 83.50 75 PHE A C 1
ATOM 586 O O . PHE A 1 75 ? 10.308 10.855 -29.404 1.00 83.50 75 PHE A O 1
ATOM 593 N N . ARG A 1 76 ? 8.508 10.924 -28.062 1.00 82.38 76 ARG A N 1
ATOM 594 C CA . ARG A 1 76 ? 7.582 10.274 -29.011 1.00 82.38 76 ARG A CA 1
ATOM 595 C C . ARG A 1 76 ? 7.154 11.161 -30.172 1.00 82.38 76 ARG A C 1
ATOM 597 O O . ARG A 1 76 ? 6.892 10.641 -31.253 1.00 82.38 76 ARG A O 1
ATOM 604 N N . SER A 1 77 ? 7.073 12.476 -29.984 1.00 78.81 77 SER A N 1
ATOM 605 C CA . SER A 1 77 ? 6.687 13.401 -31.058 1.00 78.81 77 SER A CA 1
ATOM 606 C C . SER A 1 77 ? 7.669 13.364 -32.232 1.00 78.81 77 SER A C 1
ATOM 608 O O . SER A 1 77 ? 7.259 13.456 -33.387 1.00 78.81 77 SER A O 1
ATOM 610 N N . ASN A 1 78 ? 8.945 13.094 -31.947 1.00 74.06 78 ASN A N 1
ATOM 611 C CA . ASN A 1 78 ? 9.964 12.848 -32.964 1.00 74.06 78 ASN A CA 1
ATOM 612 C C . ASN A 1 78 ? 9.757 11.512 -33.711 1.00 74.06 78 ASN A C 1
ATOM 614 O O . ASN A 1 78 ? 10.290 11.333 -34.802 1.00 74.06 78 ASN A O 1
ATOM 618 N N . ALA A 1 79 ? 8.956 10.591 -33.165 1.00 68.94 79 ALA A N 1
ATOM 619 C CA . ALA A 1 79 ? 8.704 9.243 -33.681 1.00 68.94 79 ALA A CA 1
ATOM 620 C C . ALA A 1 79 ? 7.369 9.093 -34.455 1.00 68.94 79 ALA A C 1
ATOM 622 O O . ALA A 1 79 ? 6.851 7.989 -34.591 1.00 68.94 79 ALA A O 1
ATOM 623 N N . THR A 1 80 ? 6.801 10.183 -34.994 1.00 65.88 80 THR A N 1
ATOM 624 C CA . THR A 1 80 ? 5.595 10.177 -35.867 1.00 65.88 80 THR A CA 1
ATOM 625 C C . THR A 1 80 ? 4.287 9.652 -35.235 1.00 65.88 80 THR A C 1
ATOM 627 O O . THR A 1 80 ? 3.308 9.422 -35.946 1.00 65.88 80 THR A O 1
ATOM 630 N N . GLN A 1 81 ? 4.219 9.481 -33.909 1.00 62.34 81 GLN A N 1
ATOM 631 C CA . GLN A 1 81 ? 3.061 8.877 -33.234 1.00 62.34 81 GLN A CA 1
ATOM 632 C C . GLN A 1 81 ? 1.949 9.884 -32.871 1.00 62.34 81 GLN A C 1
ATOM 634 O O . GLN A 1 81 ? 2.206 11.038 -32.529 1.00 62.34 81 GLN A O 1
ATOM 639 N N . SER A 1 82 ? 0.692 9.423 -32.945 1.00 63.06 82 SER A N 1
ATOM 640 C CA . SER A 1 82 ? -0.533 10.212 -32.728 1.00 63.06 82 SER A CA 1
ATOM 641 C C . SER A 1 82 ? -0.613 10.850 -31.330 1.00 63.06 82 SER A C 1
ATOM 643 O O . SER A 1 82 ? -0.377 10.193 -30.318 1.00 63.06 82 SER A O 1
ATOM 645 N N . LYS A 1 83 ? -1.009 12.131 -31.266 1.00 64.75 83 LYS A N 1
ATOM 646 C CA . LYS A 1 83 ? -1.151 12.918 -30.023 1.00 64.75 83 LYS A CA 1
ATOM 647 C C . LYS A 1 83 ? -2.265 12.424 -29.080 1.00 64.75 83 LYS A C 1
ATOM 649 O O . LYS A 1 83 ? -2.221 12.734 -27.892 1.00 64.75 83 LYS A O 1
ATOM 654 N N . ASP A 1 84 ? -3.235 11.644 -29.564 1.00 66.25 84 ASP A N 1
ATOM 655 C CA . ASP A 1 84 ? -4.424 11.254 -28.781 1.00 66.25 84 ASP A CA 1
ATOM 656 C C . ASP A 1 84 ? -4.147 10.223 -27.671 1.00 66.25 84 ASP A C 1
ATOM 658 O O . ASP A 1 84 ? -4.866 10.165 -26.668 1.00 66.25 84 ASP A O 1
ATOM 662 N N . SER A 1 85 ? -3.076 9.432 -27.781 1.00 59.81 85 SER A N 1
ATOM 663 C CA . SER A 1 85 ? -2.717 8.416 -26.779 1.00 59.81 85 SER A CA 1
ATOM 664 C C . SER A 1 85 ? -2.189 8.989 -25.456 1.00 59.81 85 SER A C 1
ATOM 666 O O . SER A 1 85 ? -2.064 8.248 -24.486 1.00 59.81 85 SER A O 1
ATOM 668 N N . LEU A 1 86 ? -1.919 10.297 -25.380 1.00 61.09 86 LEU A N 1
ATOM 669 C CA . LEU A 1 86 ? -1.153 10.913 -24.287 1.00 61.09 86 LEU A CA 1
ATOM 670 C C . LEU A 1 86 ? -1.980 11.818 -23.363 1.00 61.09 86 LEU A C 1
ATOM 672 O O . LEU A 1 86 ? -1.427 12.538 -22.533 1.00 61.09 86 LEU A O 1
ATOM 676 N N . ARG A 1 87 ? -3.316 11.778 -23.442 1.00 72.44 87 ARG A N 1
ATOM 677 C CA . ARG A 1 87 ? -4.179 12.388 -22.413 1.00 72.44 87 ARG A CA 1
ATOM 678 C C . ARG A 1 87 ? -3.843 11.750 -21.055 1.00 72.44 87 ARG A C 1
ATOM 680 O O . ARG A 1 87 ? -3.741 10.532 -20.983 1.00 72.44 87 ARG A O 1
ATOM 687 N N . GLY A 1 88 ? -3.653 12.545 -19.997 1.00 69.69 88 GLY A N 1
ATOM 688 C CA . GLY A 1 88 ? -3.049 12.091 -18.725 1.00 69.69 88 GLY A CA 1
ATOM 689 C C . GLY A 1 88 ? -3.664 10.824 -18.122 1.00 69.69 88 GLY A C 1
ATOM 690 O O . GLY A 1 88 ? -2.940 9.965 -17.626 1.00 69.69 88 GLY A O 1
ATOM 691 N N . ASP A 1 89 ? -4.977 10.648 -18.271 1.00 82.50 89 ASP A N 1
ATOM 692 C CA . ASP A 1 89 ? -5.679 9.444 -17.815 1.00 82.50 89 ASP A CA 1
ATOM 693 C C . ASP A 1 89 ? -5.244 8.174 -18.562 1.00 82.50 89 ASP A C 1
ATOM 695 O O . ASP A 1 89 ? -5.238 7.090 -17.984 1.00 82.50 89 ASP A O 1
ATOM 699 N N . ASN A 1 90 ? -4.883 8.282 -19.843 1.00 88.31 90 ASN A N 1
ATOM 700 C CA . ASN A 1 90 ? -4.394 7.155 -20.637 1.00 88.31 90 ASN A CA 1
ATOM 701 C C . ASN A 1 90 ? -2.983 6.752 -20.207 1.00 88.31 90 ASN A C 1
ATOM 703 O O . ASN A 1 90 ? -2.721 5.560 -20.096 1.00 88.31 90 ASN A O 1
ATOM 707 N N . PHE A 1 91 ? -2.114 7.720 -19.898 1.00 90.00 91 PHE A N 1
ATOM 708 C CA . PHE A 1 91 ? -0.755 7.452 -19.415 1.00 90.00 91 PHE A CA 1
ATOM 709 C C . PHE A 1 91 ? -0.777 6.597 -18.142 1.00 90.00 91 PHE A C 1
ATOM 711 O O . PHE A 1 91 ? -0.156 5.537 -18.093 1.00 90.00 91 PHE A O 1
ATOM 718 N N . LEU A 1 92 ? -1.572 7.006 -17.146 1.00 92.69 92 LEU A N 1
ATOM 719 C CA . LEU A 1 92 ? -1.694 6.274 -15.885 1.00 92.69 92 LEU A CA 1
ATOM 720 C C . LEU A 1 92 ? -2.306 4.879 -16.085 1.00 92.69 92 LEU A C 1
ATOM 722 O O . LEU A 1 92 ? -1.841 3.914 -15.487 1.00 92.69 92 LEU A O 1
ATOM 726 N N . LYS A 1 93 ? -3.319 4.753 -16.952 1.00 94.19 93 LYS A N 1
ATOM 727 C CA . LYS A 1 93 ? -3.942 3.458 -17.272 1.00 94.19 93 LYS A CA 1
ATOM 728 C C . LYS A 1 93 ? -2.979 2.497 -17.968 1.00 94.19 93 LYS A C 1
ATOM 730 O O . LYS A 1 93 ? -3.054 1.299 -17.710 1.00 94.19 93 LYS A O 1
ATOM 735 N N . ILE A 1 94 ? -2.109 2.995 -18.851 1.00 94.19 94 ILE A N 1
ATOM 736 C CA . ILE A 1 94 ? -1.082 2.182 -19.517 1.00 94.19 94 ILE A CA 1
ATOM 737 C C . ILE A 1 94 ? -0.059 1.711 -18.482 1.00 94.19 94 ILE A C 1
ATOM 739 O O . ILE A 1 94 ? 0.150 0.508 -18.358 1.00 94.19 94 ILE A O 1
ATOM 743 N N . ALA A 1 95 ? 0.471 2.628 -17.666 1.00 95.81 95 ALA A N 1
ATOM 744 C CA . ALA A 1 95 ? 1.407 2.290 -16.597 1.00 95.81 95 ALA A CA 1
ATOM 745 C C . ALA A 1 95 ? 0.824 1.257 -15.614 1.00 95.81 95 ALA A C 1
ATOM 747 O O . ALA A 1 95 ? 1.468 0.256 -15.310 1.00 95.81 95 ALA A O 1
ATOM 748 N N . GLU A 1 96 ? -0.417 1.452 -15.154 1.00 97.12 96 GLU A N 1
ATOM 749 C CA . GLU A 1 96 ? -1.106 0.503 -14.270 1.00 97.12 96 GLU A CA 1
ATOM 750 C C . GLU A 1 96 ? -1.296 -0.862 -14.948 1.00 97.12 96 GLU A C 1
ATOM 752 O O . GLU A 1 96 ? -1.055 -1.898 -14.331 1.00 97.12 96 GLU A O 1
ATOM 757 N N . LYS A 1 97 ? -1.688 -0.888 -16.226 1.00 97.50 97 LYS A N 1
ATOM 758 C CA . LYS A 1 97 ? -1.856 -2.133 -16.986 1.00 97.50 97 LYS A CA 1
ATOM 759 C C . LYS A 1 97 ? -0.540 -2.899 -17.125 1.00 97.50 97 LYS A C 1
ATOM 761 O O . LYS A 1 97 ? -0.537 -4.117 -16.948 1.00 97.50 97 LYS A O 1
ATOM 766 N N . ASP A 1 98 ? 0.552 -2.210 -17.432 1.00 98.12 98 ASP A N 1
ATOM 767 C CA . ASP A 1 98 ? 1.873 -2.827 -17.551 1.00 98.12 98 ASP A CA 1
ATOM 768 C C . ASP A 1 98 ? 2.363 -3.343 -16.200 1.00 98.12 98 ASP A C 1
ATOM 770 O O . ASP A 1 98 ? 2.865 -4.462 -16.114 1.00 98.12 98 ASP A O 1
ATOM 774 N N . LEU A 1 99 ? 2.109 -2.597 -15.123 1.00 97.94 99 LEU A N 1
ATOM 775 C CA . LEU A 1 99 ? 2.425 -3.028 -13.766 1.00 97.94 99 LEU A CA 1
ATOM 776 C C . LEU A 1 99 ? 1.682 -4.321 -13.412 1.00 97.94 99 LEU A C 1
ATOM 778 O O . LEU A 1 99 ? 2.292 -5.291 -12.972 1.00 97.94 99 LEU A O 1
ATOM 782 N N . LEU A 1 100 ? 0.374 -4.371 -13.675 1.00 98.25 100 LEU A N 1
ATOM 783 C CA . LEU A 1 100 ? -0.451 -5.562 -13.460 1.00 98.25 100 LEU A CA 1
ATOM 784 C C . LEU A 1 100 ? 0.032 -6.759 -14.284 1.00 98.25 100 LEU A C 1
ATOM 786 O O . LEU A 1 100 ? 0.052 -7.892 -13.789 1.00 98.25 100 LEU A O 1
ATOM 790 N N . LYS A 1 101 ? 0.417 -6.517 -15.541 1.00 98.31 101 LYS A N 1
ATOM 791 C CA . LYS A 1 101 ? 0.956 -7.536 -16.444 1.00 98.31 101 LYS A CA 1
ATOM 792 C C . LYS A 1 101 ? 2.261 -8.120 -15.904 1.00 98.31 101 LYS A C 1
ATOM 794 O O . LYS A 1 101 ? 2.390 -9.341 -15.870 1.00 98.31 101 LYS A O 1
ATOM 799 N N . LEU A 1 102 ? 3.190 -7.268 -15.473 1.00 98.31 102 LEU A N 1
ATOM 800 C CA . LEU A 1 102 ? 4.513 -7.672 -14.997 1.00 98.31 102 LEU A CA 1
ATOM 801 C C . LEU A 1 102 ? 4.480 -8.318 -13.607 1.00 98.31 102 LEU A C 1
ATOM 803 O O . LEU A 1 102 ? 5.221 -9.264 -13.366 1.00 98.31 102 LEU A O 1
ATOM 807 N N . SER A 1 103 ? 3.614 -7.850 -12.708 1.00 98.06 103 SER A N 1
ATOM 808 C CA . SER A 1 103 ? 3.526 -8.380 -11.343 1.00 98.06 103 SER A CA 1
ATOM 809 C C . SER A 1 103 ? 2.682 -9.656 -11.230 1.00 98.06 103 SER A C 1
ATOM 811 O O . SER A 1 103 ? 2.998 -10.537 -10.439 1.00 98.06 103 SER A O 1
ATOM 813 N N . THR A 1 104 ? 1.579 -9.761 -11.977 1.00 97.56 104 THR A N 1
ATOM 814 C CA . THR A 1 104 ? 0.540 -10.791 -11.742 1.00 97.56 104 THR A CA 1
ATOM 815 C C . THR A 1 104 ? -0.110 -11.300 -13.025 1.00 97.56 104 THR A C 1
ATOM 817 O O . THR A 1 104 ? -1.281 -11.676 -13.025 1.00 97.56 104 THR A O 1
ATOM 820 N N . ALA A 1 105 ? 0.611 -11.267 -14.149 1.00 97.62 105 ALA A N 1
ATOM 821 C CA . ALA A 1 105 ? 0.099 -11.681 -15.460 1.00 97.62 105 ALA A CA 1
ATOM 822 C C . ALA A 1 105 ? -1.219 -10.984 -15.868 1.00 97.62 105 ALA A C 1
ATOM 824 O O . ALA A 1 105 ? -2.003 -11.512 -16.654 1.00 97.62 105 ALA A O 1
ATOM 825 N N . GLY A 1 106 ? -1.458 -9.778 -15.347 1.00 97.44 106 GLY A N 1
ATOM 826 C CA . GLY A 1 106 ? -2.628 -8.961 -15.653 1.00 97.44 106 GLY A CA 1
ATOM 827 C C . GLY A 1 106 ? -3.823 -9.150 -14.719 1.00 97.44 106 GLY A C 1
ATOM 828 O O . GLY A 1 106 ? -4.857 -8.549 -14.995 1.00 97.44 106 GLY A O 1
ATOM 829 N N . ASP A 1 107 ? -3.716 -9.929 -13.635 1.00 98.12 107 ASP A N 1
ATOM 830 C CA . ASP A 1 107 ? -4.803 -10.083 -12.657 1.00 98.12 107 ASP A CA 1
ATOM 831 C C . ASP A 1 107 ? -4.739 -9.021 -11.530 1.00 98.12 107 ASP A C 1
ATOM 833 O O . ASP A 1 107 ? -3.959 -9.162 -10.582 1.00 98.12 107 ASP A O 1
ATOM 837 N N . PRO A 1 108 ? -5.586 -7.970 -11.562 1.00 97.19 108 PRO A N 1
ATOM 838 C CA . PRO A 1 108 ? -5.623 -6.963 -10.502 1.00 97.19 108 PRO A CA 1
ATOM 839 C C . PRO A 1 108 ? -6.125 -7.504 -9.165 1.00 97.19 108 PRO A C 1
ATOM 841 O O . PRO A 1 108 ? -5.777 -6.962 -8.115 1.00 97.19 108 PRO A O 1
ATOM 844 N N . MET A 1 109 ? -6.951 -8.551 -9.167 1.00 96.62 109 MET A N 1
ATOM 845 C CA . MET A 1 109 ? -7.472 -9.123 -7.928 1.00 96.62 109 MET A CA 1
ATOM 846 C C . MET A 1 109 ? -6.372 -9.875 -7.188 1.00 96.62 109 MET A C 1
ATOM 848 O O . MET A 1 109 ? -6.261 -9.727 -5.969 1.00 96.62 109 MET A O 1
ATOM 852 N N . ALA A 1 110 ? -5.531 -10.611 -7.919 1.00 97.38 110 ALA A N 1
ATOM 853 C CA . ALA A 1 110 ? -4.352 -11.254 -7.360 1.00 97.38 110 ALA A CA 1
ATOM 854 C C . ALA A 1 110 ? -3.411 -10.219 -6.733 1.00 97.38 110 ALA A C 1
ATOM 856 O O . ALA A 1 110 ? -3.093 -10.348 -5.554 1.00 97.38 110 ALA A O 1
ATOM 857 N N . LEU A 1 111 ? -3.049 -9.151 -7.458 1.00 98.00 111 LEU A N 1
ATOM 858 C CA . LEU A 1 111 ? -2.073 -8.169 -6.969 1.00 98.00 111 LEU A CA 1
ATOM 859 C C . LEU A 1 111 ? -2.558 -7.419 -5.723 1.00 98.00 111 LEU A C 1
ATOM 861 O O . LEU A 1 111 ? -1.871 -7.387 -4.705 1.00 98.00 111 LEU A O 1
ATOM 865 N N . TYR A 1 112 ? -3.754 -6.829 -5.784 1.00 97.94 112 TYR A N 1
ATOM 866 C CA . TYR A 1 112 ? -4.261 -5.953 -4.721 1.00 97.94 112 TYR A CA 1
ATOM 867 C C . TYR A 1 112 ? -4.900 -6.711 -3.547 1.00 97.94 112 TYR A C 1
ATOM 869 O O . TYR A 1 112 ? -5.455 -6.100 -2.638 1.00 97.94 112 TYR A O 1
ATOM 877 N N . SER A 1 113 ? -4.894 -8.044 -3.554 1.00 96.12 113 SER A N 1
ATOM 878 C CA . SER A 1 113 ? -5.304 -8.836 -2.384 1.00 96.12 113 SER A CA 1
ATOM 879 C C . SER A 1 113 ? -4.132 -9.173 -1.454 1.00 96.12 113 SER A C 1
ATOM 881 O O . SER A 1 113 ? -4.353 -9.562 -0.300 1.00 96.12 113 SER A O 1
ATOM 883 N N . LEU A 1 114 ? -2.895 -8.982 -1.926 1.00 97.12 114 LEU A N 1
ATOM 884 C CA . LEU A 1 114 ? -1.684 -9.347 -1.203 1.00 97.12 114 LEU A CA 1
ATOM 885 C C . LEU A 1 114 ? -1.499 -8.524 0.089 1.00 97.12 114 LEU A C 1
ATOM 887 O O . LEU A 1 114 ? -1.918 -7.364 0.185 1.00 97.12 114 LEU A O 1
ATOM 891 N N . PRO A 1 115 ? -0.836 -9.086 1.115 1.00 96.38 115 PRO A N 1
ATOM 892 C CA . PRO A 1 115 ? -0.214 -8.296 2.178 1.00 96.38 115 PRO A CA 1
ATOM 893 C C . PRO A 1 115 ? 0.668 -7.184 1.592 1.00 96.38 115 PRO A C 1
ATOM 895 O O . PRO A 1 115 ? 1.268 -7.375 0.537 1.00 96.38 115 PRO A O 1
ATOM 898 N N . ILE A 1 116 ? 0.760 -6.031 2.264 1.00 97.12 116 ILE A N 1
ATOM 899 C CA . ILE A 1 116 ? 1.468 -4.856 1.722 1.00 97.12 116 ILE A CA 1
ATOM 900 C C . ILE A 1 116 ? 2.945 -5.157 1.428 1.00 97.12 116 ILE A C 1
ATOM 902 O O . ILE A 1 116 ? 3.478 -4.688 0.431 1.00 97.12 116 ILE A O 1
ATOM 906 N N . GLU A 1 117 ? 3.580 -6.011 2.228 1.00 97.94 117 GLU A N 1
ATOM 907 C CA . GLU A 1 117 ? 4.963 -6.454 2.040 1.00 97.94 117 GLU A CA 1
ATOM 908 C C . GLU A 1 117 ? 5.117 -7.280 0.755 1.00 97.94 117 GLU A C 1
ATOM 910 O O . GLU A 1 117 ? 6.062 -7.091 -0.009 1.00 97.94 117 GLU A O 1
ATOM 915 N N . GLN A 1 118 ? 4.161 -8.176 0.487 1.00 98.25 118 GLN A N 1
ATOM 916 C CA . GLN A 1 118 ? 4.146 -8.993 -0.728 1.00 98.25 118 GLN A CA 1
ATOM 917 C C . GLN A 1 118 ? 3.789 -8.153 -1.956 1.00 98.25 118 GLN A C 1
ATOM 919 O O . GLN A 1 118 ? 4.417 -8.324 -2.997 1.00 98.25 118 GLN A O 1
ATOM 924 N N . LEU A 1 119 ? 2.839 -7.219 -1.825 1.00 98.19 119 LEU A N 1
ATOM 925 C CA . LEU A 1 119 ? 2.516 -6.241 -2.861 1.00 98.19 119 LEU A CA 1
ATOM 926 C C . LEU A 1 119 ? 3.778 -5.469 -3.263 1.00 98.19 119 LEU A C 1
ATOM 928 O O . LEU A 1 119 ? 4.154 -5.501 -4.428 1.00 98.19 119 LEU A O 1
ATOM 932 N N . CYS A 1 120 ? 4.484 -4.855 -2.309 1.00 98.38 120 CYS A N 1
ATOM 933 C CA . CYS A 1 120 ? 5.727 -4.126 -2.575 1.00 98.38 120 CYS A CA 1
ATOM 934 C C . CYS A 1 120 ? 6.829 -5.024 -3.159 1.00 98.38 120 CYS A C 1
ATOM 936 O O . CYS A 1 120 ? 7.551 -4.589 -4.054 1.00 98.38 120 CYS A O 1
ATOM 938 N N . GLY A 1 121 ? 6.911 -6.292 -2.743 1.00 98.31 121 GLY A N 1
ATOM 939 C CA . GLY A 1 121 ? 7.787 -7.284 -3.372 1.00 98.31 121 GLY A CA 1
ATOM 940 C C . GLY A 1 121 ? 7.485 -7.494 -4.862 1.00 98.31 121 GLY A C 1
ATOM 941 O O . GLY A 1 121 ? 8.404 -7.482 -5.680 1.00 98.31 121 GLY A O 1
ATOM 942 N N . GLN A 1 122 ? 6.205 -7.612 -5.231 1.00 98.50 122 GLN A N 1
ATOM 943 C CA . GLN A 1 122 ? 5.775 -7.740 -6.630 1.00 98.50 122 GLN A CA 1
ATOM 944 C C . GLN A 1 122 ? 5.982 -6.453 -7.439 1.00 98.50 122 GLN A C 1
ATOM 946 O O . GLN A 1 122 ? 6.339 -6.518 -8.616 1.00 98.50 122 GLN A O 1
ATOM 951 N N . LEU A 1 123 ? 5.794 -5.284 -6.817 1.00 98.25 123 LEU A N 1
ATOM 952 C CA . LEU A 1 123 ? 6.106 -3.992 -7.436 1.00 98.25 123 LEU A CA 1
ATOM 953 C C . LEU A 1 123 ? 7.607 -3.873 -7.726 1.00 98.25 123 LEU A C 1
ATOM 955 O O . LEU A 1 123 ? 7.986 -3.424 -8.803 1.00 98.25 123 LEU A O 1
ATOM 959 N N . ASN A 1 124 ? 8.459 -4.312 -6.796 1.00 98.19 124 ASN A N 1
ATOM 960 C CA . ASN A 1 124 ? 9.908 -4.292 -6.972 1.00 98.19 124 ASN A CA 1
ATOM 961 C C . ASN A 1 124 ? 10.361 -5.264 -8.075 1.00 98.19 124 ASN A C 1
ATOM 963 O O . ASN A 1 124 ? 11.190 -4.906 -8.906 1.00 98.19 124 ASN A O 1
ATOM 967 N N . ALA A 1 125 ? 9.775 -6.465 -8.138 1.00 98.44 125 ALA A N 1
ATOM 968 C CA . ALA A 1 125 ? 10.036 -7.413 -9.221 1.00 98.44 125 ALA A CA 1
ATOM 969 C C . ALA A 1 125 ? 9.640 -6.836 -10.594 1.00 98.44 125 ALA A C 1
ATOM 971 O O . ALA A 1 125 ? 10.430 -6.885 -11.535 1.00 98.44 125 ALA A O 1
ATOM 972 N N . ALA A 1 126 ? 8.460 -6.216 -10.702 1.00 98.50 126 ALA A N 1
ATOM 973 C CA . ALA A 1 126 ? 8.043 -5.539 -11.930 1.00 98.50 126 ALA A CA 1
ATOM 974 C C . ALA A 1 126 ? 8.973 -4.369 -12.287 1.00 98.50 126 ALA A C 1
ATOM 976 O O . ALA A 1 126 ? 9.377 -4.236 -13.439 1.00 98.50 126 ALA A O 1
ATOM 977 N N . ALA A 1 127 ? 9.371 -3.559 -11.303 1.00 98.19 127 ALA A N 1
ATOM 978 C CA . ALA A 1 127 ? 10.308 -2.459 -11.501 1.00 98.19 127 ALA A CA 1
ATOM 979 C C . A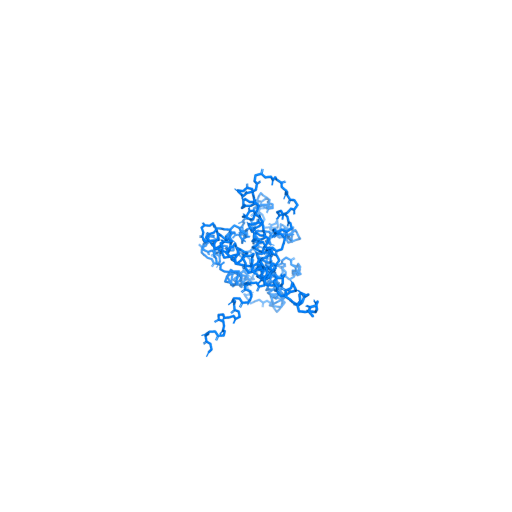LA A 1 127 ? 11.664 -2.929 -12.047 1.00 98.19 127 ALA A C 1
ATOM 981 O O . ALA A 1 127 ? 12.233 -2.263 -12.909 1.00 98.19 127 ALA A O 1
ATOM 982 N N . GLN A 1 128 ? 12.172 -4.080 -11.597 1.00 98.19 128 GLN A N 1
ATOM 983 C CA . GLN A 1 128 ? 13.407 -4.657 -12.135 1.00 98.19 128 GLN A CA 1
ATOM 984 C C . GLN A 1 128 ? 13.280 -4.975 -13.628 1.00 98.19 128 GLN A C 1
ATOM 986 O O . GLN A 1 128 ? 14.144 -4.563 -14.398 1.00 98.19 128 GLN A O 1
ATOM 991 N N . VAL A 1 129 ? 12.172 -5.596 -14.048 1.00 98.25 129 VAL A N 1
ATOM 992 C CA . VAL A 1 129 ? 11.909 -5.879 -15.471 1.00 98.25 129 VAL A CA 1
ATOM 993 C C . VAL A 1 129 ? 11.807 -4.585 -16.281 1.00 98.25 129 VAL A C 1
ATOM 995 O O . VAL A 1 129 ? 12.382 -4.481 -17.361 1.00 98.25 129 VAL A O 1
ATOM 998 N N . VAL A 1 130 ? 11.133 -3.566 -15.746 1.00 97.94 130 VAL A N 1
ATOM 999 C CA . VAL A 1 130 ? 11.042 -2.243 -16.385 1.00 97.94 130 VAL A CA 1
ATOM 1000 C C . VAL A 1 130 ? 12.426 -1.602 -16.543 1.00 97.94 130 VAL A C 1
ATOM 1002 O O . VAL A 1 130 ? 12.693 -0.962 -17.554 1.00 97.94 130 VAL A O 1
ATOM 1005 N N . LEU A 1 131 ? 13.329 -1.788 -15.580 1.00 96.88 131 LEU A N 1
ATOM 1006 C CA . LEU A 1 131 ? 14.705 -1.285 -15.647 1.00 96.88 131 LEU A CA 1
ATOM 1007 C C . LEU A 1 131 ? 15.620 -2.118 -16.554 1.00 96.88 131 LEU A C 1
ATOM 1009 O O . LEU A 1 131 ? 16.670 -1.616 -16.957 1.00 96.88 131 LEU A O 1
ATOM 1013 N N . ASP A 1 132 ? 15.274 -3.375 -16.832 1.00 96.06 132 ASP A N 1
ATOM 1014 C CA . ASP A 1 132 ? 15.947 -4.212 -17.832 1.00 96.06 132 ASP A CA 1
ATOM 1015 C C . ASP A 1 132 ? 15.488 -3.860 -19.258 1.00 96.06 132 ASP A C 1
ATOM 1017 O O . ASP A 1 132 ? 16.302 -3.867 -20.183 1.00 96.06 132 ASP A O 1
ATOM 1021 N N . TYR A 1 133 ? 14.213 -3.484 -19.422 1.00 95.81 133 TYR A N 1
ATOM 1022 C CA . TYR A 1 133 ? 13.581 -3.167 -20.711 1.00 95.81 133 TYR A CA 1
ATOM 1023 C C . TYR A 1 133 ? 12.854 -1.802 -20.701 1.00 95.81 133 TYR A C 1
ATOM 1025 O O . TYR A 1 133 ? 11.641 -1.728 -20.926 1.00 95.81 133 TYR A O 1
ATOM 1033 N N . PRO A 1 134 ? 13.571 -0.685 -20.473 1.00 95.31 134 PRO A N 1
ATOM 1034 C CA . PRO A 1 134 ? 12.971 0.639 -20.255 1.00 95.31 134 PRO A CA 1
ATOM 1035 C C . PRO A 1 134 ? 12.186 1.202 -21.450 1.00 95.31 134 PRO A C 1
ATOM 1037 O O . PRO A 1 134 ? 11.284 2.020 -21.264 1.00 95.31 134 PRO A O 1
ATOM 1040 N N . TRP A 1 135 ? 12.504 0.778 -22.677 1.00 92.19 135 TRP A N 1
ATOM 1041 C CA . TRP A 1 135 ? 11.799 1.199 -23.895 1.00 92.19 135 TRP A CA 1
ATOM 1042 C C . TRP A 1 135 ? 10.475 0.456 -24.124 1.00 92.19 135 TRP A C 1
ATOM 1044 O O . TRP A 1 135 ? 9.629 0.963 -24.859 1.00 92.19 135 TRP A O 1
ATOM 1054 N N . GLU A 1 136 ? 10.279 -0.724 -23.521 1.00 94.31 136 GLU A N 1
ATOM 1055 C CA . GLU A 1 136 ? 9.023 -1.483 -23.635 1.00 94.31 136 GLU A CA 1
ATOM 1056 C C . GLU A 1 136 ? 7.932 -0.937 -22.710 1.00 94.31 136 GLU A C 1
ATOM 1058 O O . GLU A 1 136 ? 6.751 -1.044 -23.033 1.00 94.31 136 GLU A O 1
ATOM 1063 N N . TYR A 1 137 ? 8.329 -0.317 -21.594 1.00 95.94 137 TYR A N 1
ATOM 1064 C CA . TYR A 1 137 ? 7.424 0.162 -20.546 1.00 95.94 137 TYR A CA 1
ATOM 1065 C C . TYR A 1 137 ? 7.688 1.630 -20.162 1.00 95.94 137 TYR A C 1
ATOM 1067 O O . TYR A 1 137 ? 7.887 1.929 -18.980 1.00 95.94 137 TYR A O 1
ATOM 1075 N N . PRO A 1 138 ? 7.735 2.579 -21.116 1.00 93.50 138 PRO A N 1
ATOM 1076 C CA . PRO A 1 138 ? 8.207 3.927 -20.823 1.00 93.50 138 PRO A CA 1
ATOM 1077 C C . PRO A 1 138 ? 7.243 4.722 -19.930 1.00 93.50 138 PRO A C 1
ATOM 1079 O O . PRO A 1 138 ? 7.707 5.520 -19.114 1.00 93.50 138 PRO A O 1
ATOM 1082 N N . GLU A 1 139 ? 5.927 4.490 -20.025 1.00 93.56 139 GLU A N 1
ATOM 1083 C CA . GLU A 1 139 ? 4.935 5.087 -19.124 1.00 93.56 139 GLU A CA 1
ATOM 1084 C C . GLU A 1 139 ? 5.128 4.615 -17.683 1.00 93.56 139 GLU A C 1
ATOM 1086 O O . GLU A 1 139 ? 5.196 5.430 -16.762 1.00 93.56 139 GLU A O 1
ATOM 1091 N N . LEU A 1 140 ? 5.265 3.300 -17.492 1.00 96.12 140 LEU A N 1
ATOM 1092 C CA . LEU A 1 140 ? 5.480 2.730 -16.169 1.00 96.12 140 LEU A CA 1
ATOM 1093 C C . LEU A 1 140 ? 6.825 3.172 -15.592 1.00 96.12 140 LEU A C 1
ATOM 1095 O O . LEU A 1 140 ? 6.871 3.581 -14.434 1.00 96.12 140 LEU A O 1
ATOM 1099 N N . LEU A 1 141 ? 7.897 3.169 -16.391 1.00 95.94 141 LEU A N 1
ATOM 1100 C CA . LEU A 1 141 ? 9.192 3.681 -15.950 1.00 95.94 141 LEU A CA 1
ATOM 1101 C C . LEU A 1 141 ? 9.065 5.137 -15.487 1.00 95.94 141 LEU A C 1
ATOM 1103 O O . LEU A 1 141 ? 9.528 5.446 -14.396 1.00 95.94 141 LEU A O 1
ATOM 1107 N N . GLY A 1 142 ? 8.377 5.993 -16.252 1.00 94.00 142 GLY A N 1
ATOM 1108 C CA . GLY A 1 142 ? 8.137 7.391 -15.882 1.00 94.00 142 GLY A CA 1
ATOM 1109 C C . GLY A 1 142 ? 7.353 7.565 -14.575 1.00 94.00 142 GLY A C 1
ATOM 1110 O O . GLY A 1 142 ? 7.663 8.465 -13.799 1.00 94.00 142 GLY A O 1
ATOM 1111 N N . CYS A 1 143 ? 6.377 6.694 -14.291 1.00 94.56 143 CYS A N 1
ATOM 1112 C CA . CYS A 1 143 ? 5.694 6.663 -12.993 1.00 94.56 143 CYS A CA 1
ATOM 1113 C C . CYS A 1 143 ? 6.633 6.250 -11.852 1.00 94.56 143 CYS A C 1
ATOM 1115 O O . CYS A 1 143 ? 6.699 6.920 -10.819 1.00 94.56 143 CYS A O 1
ATOM 1117 N N . LEU A 1 144 ? 7.370 5.151 -12.032 1.00 95.94 144 LEU A N 1
ATOM 1118 C CA . LEU A 1 144 ? 8.244 4.586 -11.001 1.00 95.94 144 LEU A CA 1
ATOM 1119 C C . LEU A 1 144 ? 9.416 5.518 -10.665 1.00 95.94 144 LEU A C 1
ATOM 1121 O O . LEU A 1 144 ? 9.846 5.601 -9.514 1.00 95.94 144 LEU A O 1
ATOM 1125 N N . SER A 1 145 ? 9.926 6.232 -11.666 1.00 95.06 145 SER A N 1
ATOM 1126 C CA . SER A 1 145 ? 11.112 7.079 -11.581 1.00 95.06 145 SER A CA 1
ATOM 1127 C C . SER A 1 145 ? 10.798 8.538 -11.258 1.00 95.06 145 SER A C 1
ATOM 1129 O O . SER A 1 145 ? 11.590 9.412 -11.589 1.00 95.06 145 SER A O 1
ATOM 1131 N N . THR A 1 146 ? 9.648 8.824 -10.658 1.00 91.00 146 THR A N 1
ATOM 1132 C CA . THR A 1 146 ? 9.146 10.179 -10.397 1.00 91.00 146 THR A CA 1
ATOM 1133 C C . THR A 1 146 ? 10.205 11.169 -9.858 1.00 91.00 146 THR A C 1
ATOM 1135 O O . THR A 1 146 ? 10.274 12.324 -10.270 1.00 91.00 146 THR A O 1
ATOM 1138 N N . HIS A 1 147 ? 11.094 10.747 -8.964 1.00 92.75 147 HIS A N 1
ATOM 1139 C CA . HIS A 1 147 ? 12.122 11.637 -8.396 1.00 92.75 147 HIS A CA 1
ATOM 1140 C C . HIS A 1 147 ? 13.517 11.416 -8.989 1.00 92.75 147 HIS A C 1
ATOM 1142 O O . HIS A 1 147 ? 14.512 11.873 -8.428 1.00 92.75 147 HIS A O 1
ATOM 1148 N N . ALA A 1 148 ? 13.623 10.659 -10.079 1.00 95.19 148 ALA A N 1
ATOM 1149 C CA . ALA A 1 148 ? 14.887 10.435 -10.757 1.00 95.19 148 ALA A CA 1
ATOM 1150 C C . ALA A 1 148 ? 15.345 11.692 -11.511 1.00 95.19 148 ALA A C 1
ATOM 1152 O O . ALA A 1 148 ? 14.630 12.677 -11.672 1.00 95.19 148 ALA A O 1
ATOM 1153 N N . ARG A 1 149 ? 16.585 11.687 -11.995 1.00 95.75 149 ARG A N 1
ATOM 1154 C CA . ARG A 1 149 ? 17.048 12.765 -12.870 1.00 95.75 149 ARG A CA 1
ATOM 1155 C C . ARG A 1 149 ? 16.517 12.514 -14.277 1.00 95.75 149 ARG A C 1
ATOM 1157 O O . ARG A 1 149 ? 16.681 11.420 -14.810 1.00 95.75 149 ARG A O 1
ATOM 1164 N N . ILE A 1 150 ? 15.937 13.538 -14.900 1.00 93.19 150 ILE A N 1
ATOM 1165 C CA . ILE A 1 150 ? 15.402 13.445 -16.270 1.00 93.19 150 ILE A CA 1
ATOM 1166 C C . ILE A 1 150 ? 16.496 13.024 -17.265 1.00 93.19 150 ILE A C 1
ATOM 1168 O O . ILE A 1 150 ? 16.229 12.246 -18.176 1.00 93.19 150 ILE A O 1
ATOM 1172 N N . ASP A 1 151 ? 17.741 13.466 -17.070 1.00 95.06 151 ASP A N 1
ATOM 1173 C CA . ASP A 1 151 ? 18.860 13.076 -17.937 1.00 95.06 151 ASP A CA 1
ATOM 1174 C C . ASP A 1 151 ? 19.155 11.571 -17.878 1.00 95.06 151 ASP A C 1
ATOM 1176 O O . ASP A 1 151 ? 19.396 10.951 -18.912 1.00 95.06 151 ASP A O 1
AT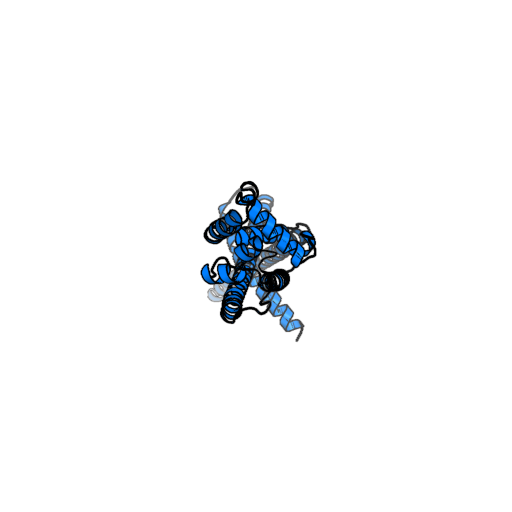OM 1180 N N . ASP A 1 152 ? 19.054 10.962 -16.693 1.00 96.56 152 ASP A N 1
ATOM 1181 C CA . ASP A 1 152 ? 19.223 9.516 -16.529 1.00 96.56 152 ASP A CA 1
ATOM 1182 C C . ASP A 1 152 ? 18.097 8.765 -17.251 1.00 96.56 152 ASP A C 1
ATOM 1184 O O . ASP A 1 152 ? 18.339 7.791 -17.959 1.00 96.56 152 ASP A O 1
ATOM 1188 N N . MET A 1 153 ? 16.870 9.275 -17.155 1.00 94.75 153 MET A N 1
ATOM 1189 C CA . MET A 1 153 ? 15.707 8.716 -17.844 1.00 94.75 153 MET A CA 1
ATOM 1190 C C . MET A 1 153 ? 15.830 8.789 -19.366 1.00 94.75 153 MET A C 1
ATOM 1192 O O . MET A 1 153 ? 15.559 7.807 -20.058 1.00 94.75 153 MET A O 1
ATOM 1196 N N . ARG A 1 154 ? 16.323 9.913 -19.898 1.00 92.88 154 ARG A N 1
ATOM 1197 C CA . ARG A 1 154 ? 16.620 10.065 -21.331 1.00 92.88 154 ARG A CA 1
ATOM 1198 C C . ARG A 1 154 ? 17.642 9.041 -21.817 1.00 92.88 154 ARG A C 1
ATOM 1200 O O . ARG A 1 154 ? 17.520 8.567 -22.944 1.00 92.88 154 ARG A O 1
ATOM 1207 N N . LEU A 1 155 ? 18.644 8.703 -21.002 1.00 94.19 155 LEU A N 1
ATOM 1208 C CA . LEU A 1 155 ? 19.630 7.672 -21.340 1.00 94.19 155 LEU A CA 1
ATOM 1209 C C . LEU A 1 155 ? 19.011 6.269 -21.369 1.00 94.19 155 LEU A C 1
ATOM 1211 O O . LEU A 1 155 ? 19.390 5.469 -22.227 1.00 94.19 155 LEU A O 1
ATOM 1215 N N . LEU A 1 156 ? 18.059 5.987 -20.473 1.00 93.81 156 LEU A N 1
ATOM 1216 C CA . LEU A 1 156 ? 17.371 4.695 -20.393 1.00 93.81 156 LEU A CA 1
ATOM 1217 C C . LEU A 1 156 ? 16.329 4.496 -21.498 1.00 93.81 156 LEU A C 1
ATOM 1219 O O . LEU A 1 156 ? 16.190 3.387 -22.000 1.00 93.81 156 LEU A O 1
ATOM 1223 N N . TRP A 1 157 ? 15.626 5.543 -21.933 1.00 91.69 157 TRP A N 1
ATOM 1224 C CA . TRP A 1 157 ? 14.664 5.427 -23.038 1.00 91.69 157 TRP A CA 1
ATOM 1225 C C . TRP A 1 157 ? 15.313 5.242 -24.415 1.00 91.69 157 TRP A C 1
ATOM 1227 O O . TRP A 1 157 ? 14.630 4.878 -25.374 1.00 91.69 157 TRP A O 1
ATOM 1237 N N . ARG A 1 158 ? 16.624 5.476 -24.544 1.00 89.44 158 ARG A N 1
ATOM 1238 C CA . ARG A 1 158 ? 17.349 5.201 -25.789 1.00 89.44 158 ARG A CA 1
ATOM 1239 C C . ARG A 1 158 ? 17.488 3.697 -25.981 1.00 89.44 158 ARG A C 1
ATOM 1241 O O . ARG A 1 158 ? 18.219 3.035 -25.247 1.00 89.44 158 ARG A O 1
ATOM 1248 N N . GLN A 1 159 ? 16.830 3.181 -27.013 1.00 86.12 159 GLN A N 1
ATOM 1249 C CA . GLN A 1 159 ? 17.023 1.805 -27.446 1.00 86.12 159 GLN A CA 1
ATOM 1250 C C . GLN A 1 159 ? 18.497 1.588 -27.849 1.00 86.12 159 GLN A C 1
ATOM 1252 O O . GLN A 1 159 ? 19.066 2.449 -28.531 1.00 86.12 159 GLN A O 1
ATOM 1257 N N . PRO A 1 160 ? 19.131 0.471 -27.446 1.00 84.44 160 PRO A N 1
ATOM 1258 C CA . PRO A 1 160 ? 20.472 0.128 -27.905 1.00 84.44 160 PRO A CA 1
ATOM 1259 C C . PRO A 1 160 ? 20.523 0.084 -29.436 1.00 84.44 160 PRO A C 1
ATOM 1261 O O . PRO A 1 160 ? 19.626 -0.470 -30.075 1.00 84.44 160 PRO A O 1
ATOM 1264 N N . SER A 1 161 ? 21.571 0.662 -30.029 1.00 84.19 161 SER A N 1
ATOM 1265 C CA . SER A 1 161 ? 21.773 0.571 -31.477 1.00 84.19 161 SER A CA 1
ATOM 1266 C C . SER A 1 161 ? 22.087 -0.882 -31.864 1.00 84.19 161 SER A C 1
ATOM 1268 O O . SER A 1 161 ? 22.879 -1.516 -31.160 1.00 84.19 161 SER A O 1
ATOM 1270 N N . PRO A 1 162 ? 21.557 -1.410 -32.985 1.00 86.50 162 PRO A N 1
ATOM 1271 C CA . PRO A 1 162 ? 21.927 -2.735 -33.491 1.00 86.50 162 PRO A CA 1
ATOM 1272 C C . PRO A 1 162 ? 23.444 -2.910 -33.651 1.00 86.50 162 PRO A C 1
ATOM 1274 O O . PRO A 1 162 ? 23.971 -3.995 -33.413 1.00 86.50 162 PRO A O 1
ATOM 1277 N N . ASP A 1 163 ? 24.145 -1.825 -33.995 1.00 87.94 163 ASP A N 1
ATOM 1278 C CA . ASP A 1 163 ? 25.591 -1.814 -34.241 1.00 87.94 163 ASP A CA 1
ATOM 1279 C C . ASP A 1 163 ? 26.427 -1.843 -32.952 1.00 87.94 163 ASP A C 1
ATOM 1281 O O . ASP A 1 163 ? 27.598 -2.221 -32.969 1.00 87.94 163 ASP A O 1
ATOM 1285 N N . ASN A 1 164 ? 25.841 -1.446 -31.820 1.00 85.88 164 ASN A N 1
ATOM 1286 C CA . ASN A 1 164 ? 26.489 -1.508 -30.516 1.00 85.88 164 ASN A CA 1
ATOM 1287 C C . ASN A 1 164 ? 25.474 -1.938 -29.447 1.00 85.88 164 ASN A C 1
ATOM 1289 O O . ASN A 1 164 ? 24.907 -1.093 -28.749 1.00 85.88 164 ASN A O 1
ATOM 1293 N N . PRO A 1 165 ? 25.242 -3.254 -29.304 1.00 84.75 165 PRO A N 1
ATOM 1294 C CA . PRO A 1 165 ? 24.210 -3.779 -28.414 1.00 84.75 165 PRO A CA 1
ATOM 1295 C C . PRO A 1 165 ? 24.575 -3.656 -26.930 1.00 84.75 165 PRO A C 1
ATOM 1297 O O . PRO A 1 165 ? 23.740 -3.932 -26.070 1.00 84.75 165 PRO A O 1
ATOM 1300 N N . LYS A 1 166 ? 25.822 -3.291 -26.599 1.00 89.56 166 LYS A N 1
ATOM 1301 C CA . LYS A 1 166 ? 26.258 -3.175 -25.207 1.00 89.56 166 LYS A CA 1
ATOM 1302 C C . LYS A 1 166 ? 25.865 -1.805 -24.649 1.00 89.56 166 LYS A C 1
ATOM 1304 O O . LYS A 1 166 ? 26.174 -0.796 -25.284 1.00 89.56 166 LYS A O 1
ATOM 1309 N N . PRO A 1 167 ? 25.245 -1.752 -23.457 1.00 89.38 167 PRO A N 1
ATOM 1310 C CA . PRO A 1 167 ? 24.941 -0.485 -22.813 1.00 89.38 167 PRO A CA 1
ATOM 1311 C C . PRO A 1 167 ? 26.238 0.275 -22.531 1.00 89.38 167 PRO A C 1
ATOM 1313 O O . PRO A 1 167 ? 27.246 -0.315 -22.128 1.00 89.38 167 PRO A O 1
ATOM 1316 N N . THR A 1 168 ? 26.223 1.588 -22.748 1.00 92.75 168 THR A N 1
ATOM 1317 C CA . THR A 1 168 ? 27.362 2.438 -22.387 1.00 92.75 168 THR A CA 1
ATOM 1318 C C . THR A 1 168 ? 27.521 2.482 -20.867 1.00 92.75 168 THR A C 1
ATOM 1320 O O . THR A 1 168 ? 26.555 2.287 -20.127 1.00 92.75 168 THR A O 1
ATOM 1323 N N . GLN A 1 169 ? 28.728 2.775 -20.372 1.00 94.75 169 GLN A N 1
ATOM 1324 C CA . GLN A 1 169 ? 28.948 2.922 -18.926 1.00 94.75 169 GLN A CA 1
ATOM 1325 C C . GLN A 1 169 ? 28.002 3.971 -18.317 1.00 94.75 169 GLN A C 1
ATOM 1327 O O . GLN A 1 169 ? 27.434 3.751 -17.254 1.00 94.75 169 GLN A O 1
ATOM 1332 N N . GLU A 1 170 ? 27.747 5.063 -19.042 1.00 94.44 170 GLU A N 1
ATOM 1333 C CA . GLU A 1 170 ? 26.793 6.096 -18.631 1.00 94.44 170 GLU A CA 1
ATOM 1334 C C . GLU A 1 170 ? 25.366 5.553 -18.468 1.00 94.44 170 GLU A C 1
ATOM 1336 O O . GLU A 1 170 ? 24.679 5.924 -17.517 1.00 94.44 170 GLU A O 1
ATOM 1341 N N . GLN A 1 171 ? 24.922 4.649 -19.351 1.00 94.38 171 GLN A N 1
ATOM 1342 C CA . GLN A 1 171 ? 23.620 3.987 -19.230 1.00 94.38 171 GLN A CA 1
ATOM 1343 C C . GLN A 1 171 ? 23.571 3.042 -18.027 1.00 94.38 171 GLN A C 1
ATOM 1345 O O . GLN A 1 171 ? 22.559 2.998 -17.330 1.00 94.38 171 GLN A O 1
ATOM 1350 N N . VAL A 1 172 ? 24.656 2.313 -17.749 1.00 95.38 172 VAL A N 1
ATOM 1351 C CA . VAL A 1 172 ? 24.757 1.437 -16.569 1.00 95.38 172 VAL A CA 1
ATOM 1352 C C . VAL A 1 172 ? 24.696 2.256 -15.274 1.00 95.38 172 VAL A C 1
ATOM 1354 O O . VAL A 1 172 ? 23.964 1.907 -14.341 1.00 95.38 172 VAL A O 1
ATOM 1357 N N . ASP A 1 173 ? 25.402 3.383 -15.228 1.00 97.12 173 ASP A N 1
ATOM 1358 C CA . ASP A 1 173 ? 25.408 4.275 -14.071 1.00 97.12 173 ASP A CA 1
ATOM 1359 C C . ASP A 1 173 ? 24.041 4.957 -13.884 1.00 97.12 173 ASP A C 1
ATOM 1361 O O . ASP A 1 173 ? 23.533 5.035 -12.762 1.00 97.12 173 ASP A O 1
ATOM 1365 N N . ALA A 1 174 ? 23.414 5.413 -14.977 1.00 97.00 174 ALA A N 1
ATOM 1366 C CA . ALA A 1 174 ? 22.059 5.966 -14.970 1.00 97.00 174 ALA A CA 1
ATOM 1367 C C . ALA A 1 174 ? 21.041 4.937 -14.465 1.00 97.00 174 ALA A C 1
ATOM 1369 O O . ALA A 1 174 ? 20.261 5.237 -13.560 1.00 97.00 174 ALA A O 1
ATOM 1370 N N . ARG A 1 175 ? 21.106 3.696 -14.964 1.00 96.81 175 ARG A N 1
ATOM 1371 C CA . ARG A 1 175 ? 20.254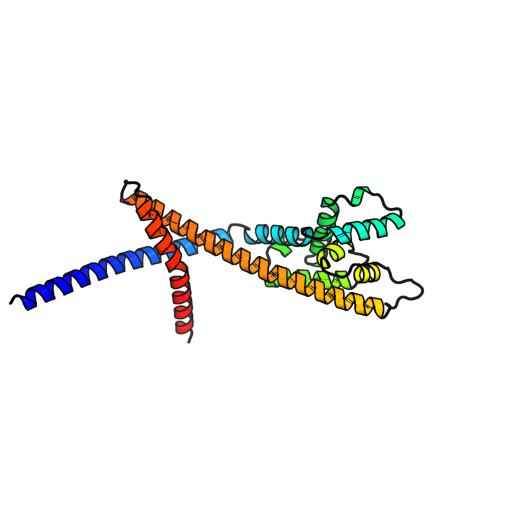 2.589 -14.511 1.00 96.81 175 ARG A CA 1
ATOM 1372 C C . ARG A 1 175 ? 20.385 2.367 -13.012 1.00 96.81 175 ARG A C 1
ATOM 1374 O O . ARG A 1 175 ? 19.376 2.249 -12.329 1.00 96.81 175 ARG A O 1
ATOM 1381 N N . THR A 1 176 ? 21.610 2.357 -12.492 1.00 97.88 176 THR A N 1
ATOM 1382 C CA . THR A 1 176 ? 21.873 2.153 -11.060 1.00 97.88 176 THR A CA 1
ATOM 1383 C C . THR A 1 176 ? 21.258 3.270 -10.211 1.00 97.88 176 THR A C 1
ATOM 1385 O O . THR A 1 176 ? 20.608 2.997 -9.201 1.00 97.88 176 THR A O 1
ATOM 1388 N N . ARG A 1 177 ? 21.393 4.536 -10.633 1.00 97.88 177 ARG A N 1
ATOM 1389 C CA . ARG A 1 177 ? 20.781 5.682 -9.936 1.00 97.88 177 ARG A CA 1
ATOM 1390 C C . ARG A 1 177 ? 19.256 5.622 -9.948 1.00 97.88 177 ARG A C 1
ATOM 1392 O O . ARG A 1 177 ? 18.636 5.804 -8.900 1.00 97.88 177 ARG A O 1
ATOM 1399 N N . VAL A 1 178 ? 18.658 5.341 -11.106 1.00 97.38 178 VAL A N 1
ATOM 1400 C CA . VAL A 1 178 ? 17.200 5.212 -11.240 1.00 97.38 178 VAL A CA 1
ATOM 1401 C C . VAL A 1 178 ? 16.695 4.031 -10.413 1.00 97.38 178 VAL A C 1
ATOM 1403 O O . VAL A 1 178 ? 15.731 4.193 -9.673 1.00 97.38 178 VAL A O 1
ATOM 1406 N N . ALA A 1 179 ? 17.379 2.884 -10.441 1.00 97.94 179 ALA A N 1
ATOM 1407 C CA . ALA A 1 179 ? 17.026 1.710 -9.644 1.00 97.94 179 ALA A CA 1
ATOM 1408 C C . ALA A 1 179 ? 16.969 2.023 -8.143 1.00 97.94 179 ALA A C 1
ATOM 1410 O O . ALA A 1 179 ? 15.975 1.721 -7.483 1.00 97.94 179 ALA A O 1
ATOM 1411 N N . HIS A 1 180 ? 17.992 2.700 -7.612 1.00 97.94 180 HIS A N 1
ATOM 1412 C CA . HIS A 1 180 ? 17.996 3.136 -6.216 1.00 97.94 180 HIS A CA 1
ATOM 1413 C C . HIS A 1 180 ? 16.836 4.081 -5.887 1.00 97.94 180 HIS A C 1
ATOM 1415 O O . HIS A 1 180 ? 16.254 3.983 -4.805 1.00 97.94 180 HIS A O 1
ATOM 1421 N N . GLN A 1 181 ? 16.490 4.991 -6.799 1.00 96.75 181 GLN A N 1
ATOM 1422 C CA . GLN A 1 181 ? 15.379 5.912 -6.585 1.00 96.75 181 GLN A CA 1
ATOM 1423 C C . GLN A 1 181 ? 14.024 5.197 -6.600 1.00 96.75 181 GLN A C 1
ATOM 1425 O O . GLN A 1 181 ? 13.191 5.450 -5.729 1.00 96.75 181 GLN A O 1
ATOM 1430 N N . VAL A 1 182 ? 13.816 4.282 -7.549 1.00 96.62 182 VAL A N 1
ATOM 1431 C CA . VAL A 1 182 ? 12.598 3.467 -7.640 1.00 96.62 182 VAL A CA 1
ATOM 1432 C C . VAL A 1 182 ? 12.425 2.630 -6.373 1.00 96.62 182 VAL A C 1
ATOM 1434 O O . VAL A 1 182 ? 11.345 2.634 -5.787 1.00 96.62 182 VAL A O 1
ATOM 1437 N N . GLN A 1 183 ? 13.495 1.992 -5.888 1.00 97.62 183 GLN A N 1
ATOM 1438 C CA . GLN A 1 183 ? 13.456 1.211 -4.651 1.00 97.62 183 GLN A CA 1
ATOM 1439 C C . GLN A 1 183 ? 13.034 2.068 -3.449 1.00 97.62 183 GLN A C 1
ATOM 1441 O O . GLN A 1 183 ? 12.101 1.706 -2.739 1.00 97.62 183 GLN A O 1
ATOM 1446 N N . ARG A 1 184 ? 13.637 3.252 -3.269 1.00 97.25 184 ARG A N 1
ATOM 1447 C CA . ARG A 1 184 ? 13.249 4.181 -2.190 1.00 97.25 184 ARG A CA 1
ATOM 1448 C C . ARG A 1 184 ? 11.799 4.653 -2.301 1.00 97.25 184 ARG A C 1
ATOM 1450 O O . ARG A 1 184 ? 11.146 4.847 -1.279 1.00 97.25 184 ARG A O 1
ATOM 1457 N N . SER A 1 185 ? 11.297 4.845 -3.520 1.00 95.69 185 SER A N 1
ATOM 1458 C CA . SER A 1 185 ? 9.898 5.213 -3.765 1.00 95.69 185 SER A CA 1
ATOM 1459 C C . SER A 1 185 ? 8.940 4.089 -3.348 1.00 95.69 185 SER A C 1
ATOM 1461 O O . SER A 1 185 ? 7.952 4.345 -2.659 1.00 95.69 185 SER A O 1
ATOM 1463 N N . ILE A 1 186 ? 9.269 2.835 -3.684 1.00 97.25 186 ILE A N 1
ATOM 1464 C CA . ILE A 1 186 ? 8.494 1.651 -3.280 1.00 97.25 186 ILE A CA 1
ATOM 1465 C C . ILE A 1 186 ? 8.538 1.455 -1.757 1.00 97.25 186 ILE A C 1
ATOM 1467 O O . ILE A 1 186 ? 7.498 1.196 -1.150 1.00 97.25 186 ILE A O 1
ATOM 1471 N N . ASP A 1 187 ? 9.699 1.639 -1.124 1.00 97.56 187 ASP A N 1
ATOM 1472 C CA . ASP A 1 187 ? 9.831 1.586 0.338 1.00 97.56 187 ASP A CA 1
ATOM 1473 C C . ASP A 1 187 ? 8.975 2.678 1.008 1.00 97.56 187 ASP A C 1
ATOM 1475 O O . ASP A 1 187 ? 8.252 2.423 1.977 1.00 97.56 187 ASP A O 1
ATOM 1479 N N . GLY A 1 188 ? 8.993 3.896 0.456 1.00 96.44 188 GLY A N 1
ATOM 1480 C CA . GLY A 1 188 ? 8.147 5.005 0.897 1.00 96.44 188 GLY A CA 1
ATOM 1481 C C . GLY A 1 188 ? 6.654 4.684 0.788 1.00 96.44 188 GLY A C 1
ATOM 1482 O O . GLY A 1 188 ? 5.903 4.927 1.737 1.00 96.44 188 GLY A O 1
ATOM 1483 N N . LEU A 1 189 ? 6.229 4.071 -0.323 1.00 96.38 189 LEU A N 1
ATOM 1484 C CA . LEU A 1 189 ? 4.865 3.570 -0.503 1.00 96.38 189 LEU A CA 1
ATOM 1485 C C . LEU A 1 189 ? 4.512 2.521 0.559 1.00 96.38 189 LEU A C 1
ATOM 1487 O O . LEU A 1 189 ? 3.436 2.611 1.152 1.00 96.38 189 LEU A O 1
ATOM 1491 N N . GLN A 1 190 ? 5.401 1.560 0.832 1.00 97.44 190 GLN A N 1
ATOM 1492 C CA . GLN A 1 190 ? 5.176 0.517 1.837 1.00 97.44 190 GLN A CA 1
ATOM 1493 C C . GLN A 1 190 ? 4.928 1.123 3.223 1.00 97.44 190 GLN A C 1
ATOM 1495 O O . GLN A 1 190 ? 3.949 0.777 3.892 1.00 97.44 190 GLN A O 1
ATOM 1500 N N . ILE A 1 191 ? 5.787 2.058 3.642 1.00 97.56 191 ILE A N 1
ATOM 1501 C CA . ILE A 1 191 ? 5.689 2.735 4.940 1.00 97.56 191 ILE A CA 1
ATOM 1502 C C . ILE A 1 191 ? 4.400 3.561 5.015 1.00 97.56 191 ILE A C 1
ATOM 1504 O O . ILE A 1 191 ? 3.637 3.433 5.978 1.00 97.56 191 ILE A O 1
ATOM 1508 N N . ALA A 1 192 ? 4.126 4.378 3.995 1.00 96.50 192 ALA A N 1
ATOM 1509 C CA . ALA A 1 192 ? 2.951 5.241 3.961 1.00 96.50 192 ALA A CA 1
ATOM 1510 C C . ALA A 1 192 ? 1.646 4.429 3.956 1.00 96.50 192 ALA A C 1
ATOM 1512 O O . ALA A 1 192 ? 0.743 4.709 4.746 1.00 96.50 192 ALA A O 1
ATOM 1513 N N . ALA A 1 193 ? 1.551 3.400 3.111 1.00 96.44 193 ALA A N 1
ATOM 1514 C CA . ALA A 1 193 ? 0.373 2.546 3.016 1.00 96.44 193 ALA A CA 1
ATOM 1515 C C . ALA A 1 193 ? 0.135 1.760 4.311 1.00 96.44 193 ALA A C 1
ATOM 1517 O O . ALA A 1 193 ? -1.001 1.703 4.784 1.00 96.44 193 ALA A O 1
ATOM 1518 N N . SER A 1 194 ? 1.189 1.199 4.915 1.00 96.31 194 SER A N 1
ATOM 1519 C CA . SER A 1 194 ? 1.083 0.466 6.182 1.00 96.31 194 SER A CA 1
ATOM 1520 C C . SER A 1 194 ? 0.611 1.374 7.322 1.00 96.31 194 SER A C 1
ATOM 1522 O O . SER A 1 194 ? -0.365 1.051 8.002 1.00 96.31 194 SER A O 1
ATOM 1524 N N . SER A 1 195 ? 1.227 2.551 7.473 1.00 95.50 195 SER A N 1
ATOM 1525 C CA . SER A 1 195 ? 0.861 3.528 8.506 1.00 95.50 195 SER A CA 1
ATOM 1526 C C . SER A 1 195 ? -0.582 4.019 8.353 1.00 95.50 195 SER A C 1
ATOM 1528 O O . SER A 1 195 ? -1.369 3.963 9.299 1.00 95.50 195 SER A O 1
ATOM 1530 N N . GLN A 1 196 ? -0.982 4.422 7.143 1.00 96.44 196 GLN A N 1
ATOM 1531 C CA . GLN A 1 196 ? -2.335 4.928 6.898 1.00 96.44 196 GLN A CA 1
ATOM 1532 C C . GLN A 1 196 ? -3.407 3.845 7.055 1.00 96.44 196 GLN A C 1
ATOM 1534 O O . GLN A 1 196 ? -4.485 4.122 7.583 1.00 96.44 196 GLN A O 1
ATOM 1539 N N . TRP A 1 197 ? -3.114 2.605 6.657 1.00 94.19 197 TRP A N 1
ATOM 1540 C CA . TRP A 1 197 ? -4.010 1.474 6.887 1.00 94.19 197 TRP A CA 1
ATOM 1541 C C . TRP A 1 197 ? -4.204 1.197 8.382 1.00 94.19 197 TRP A C 1
ATOM 1543 O O . TRP A 1 197 ? -5.336 1.035 8.844 1.00 94.19 197 TRP A O 1
ATOM 1553 N N . GLN A 1 198 ? -3.114 1.170 9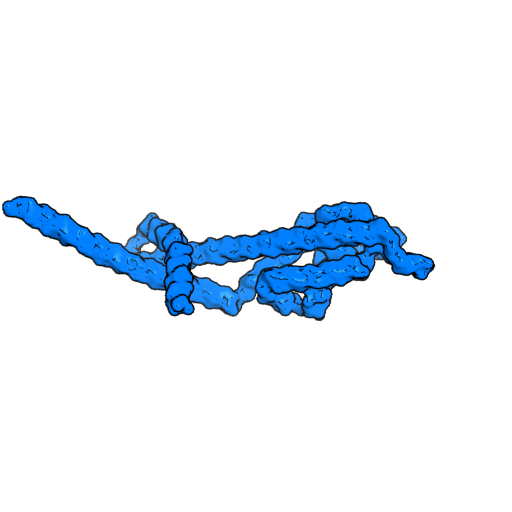.156 1.00 91.00 198 GLN A N 1
ATOM 1554 C CA . GLN A 1 198 ? -3.176 0.977 10.607 1.00 91.00 198 GLN A CA 1
ATOM 1555 C C . GLN A 1 198 ? -3.959 2.098 11.289 1.00 91.00 198 GLN A C 1
ATOM 1557 O O . GLN A 1 198 ? -4.848 1.813 12.093 1.00 91.00 198 GLN A O 1
ATOM 1562 N N . TYR A 1 199 ? -3.687 3.351 10.922 1.00 91.88 199 TYR A N 1
ATOM 1563 C CA . TYR A 1 199 ? -4.420 4.507 11.424 1.00 91.88 199 TYR A CA 1
ATOM 1564 C C . TYR A 1 199 ? -5.919 4.407 11.108 1.00 91.88 199 TYR A C 1
ATOM 1566 O O . TYR A 1 199 ? -6.753 4.562 11.999 1.00 91.88 199 TYR A O 1
ATOM 1574 N N . GLY A 1 200 ? -6.279 4.051 9.870 1.00 90.25 200 GLY A N 1
ATOM 1575 C CA . GLY A 1 200 ? -7.675 3.866 9.469 1.00 90.25 200 GLY A CA 1
ATOM 1576 C C . GLY A 1 200 ? -8.397 2.789 10.286 1.00 90.25 200 GLY A C 1
ATOM 1577 O O . GLY A 1 200 ? -9.531 2.999 10.725 1.00 90.25 200 GLY A O 1
ATOM 1578 N N . LEU A 1 201 ? -7.737 1.659 10.561 1.00 87.44 201 LEU A N 1
ATOM 1579 C CA . LEU A 1 201 ? -8.292 0.610 11.424 1.00 87.44 201 LEU A CA 1
ATOM 1580 C C . LEU A 1 201 ? -8.440 1.066 12.883 1.00 87.44 201 LEU A C 1
ATOM 1582 O O . LEU A 1 201 ? -9.450 0.751 13.513 1.00 87.44 201 LEU A O 1
ATOM 1586 N N . GLN A 1 202 ? -7.476 1.821 13.415 1.00 85.31 202 GLN A N 1
ATOM 1587 C CA . GLN A 1 202 ? -7.547 2.370 14.773 1.00 85.31 202 GLN A CA 1
ATOM 1588 C C . GLN A 1 202 ? -8.719 3.345 14.918 1.00 85.31 202 GLN A C 1
ATOM 1590 O O . GLN A 1 202 ? -9.537 3.185 15.825 1.00 85.31 202 GLN A O 1
ATOM 1595 N N . VAL A 1 203 ? -8.863 4.293 13.989 1.00 87.50 203 VAL A N 1
ATOM 1596 C CA . VAL A 1 203 ? -9.987 5.243 13.981 1.00 87.50 203 VAL A CA 1
ATOM 1597 C C . VAL A 1 203 ? -11.318 4.504 13.863 1.00 87.50 203 VAL A C 1
ATOM 1599 O O . VAL A 1 203 ? -12.245 4.780 14.622 1.00 87.50 203 VAL A O 1
ATOM 1602 N N . SER A 1 204 ? -11.404 3.505 12.981 1.00 86.00 204 SER A N 1
ATOM 1603 C CA . SER A 1 204 ? -12.615 2.686 12.839 1.00 86.00 204 SER A CA 1
ATOM 1604 C C . SER A 1 204 ? -12.978 1.979 14.146 1.00 86.00 204 SER A C 1
ATOM 1606 O O . SER A 1 204 ? -14.145 1.955 14.535 1.00 86.00 204 SER A O 1
ATOM 1608 N N . SER A 1 205 ? -11.981 1.454 14.865 1.00 80.81 205 SER A N 1
ATOM 1609 C CA . SER A 1 205 ? -12.197 0.782 16.150 1.00 80.81 205 SER A CA 1
ATOM 1610 C C . SER A 1 205 ? -12.727 1.711 17.234 1.00 80.81 205 SER A C 1
ATOM 1612 O O . SER A 1 205 ? -13.612 1.332 18.006 1.00 80.81 205 SER A O 1
ATOM 1614 N N . PHE A 1 206 ? -12.239 2.949 17.247 1.00 81.44 206 PHE A N 1
ATOM 1615 C CA . PHE A 1 206 ? -12.704 3.982 18.154 1.00 81.44 206 PHE A CA 1
ATOM 1616 C C . PHE A 1 206 ? -14.172 4.328 17.871 1.00 81.44 206 PHE A C 1
ATOM 1618 O O . PHE A 1 206 ? -15.001 4.310 18.780 1.00 81.44 206 PHE A O 1
ATOM 1625 N N . VAL A 1 207 ? -14.512 4.554 16.597 1.00 85.19 207 VAL A N 1
ATOM 1626 C CA . VAL A 1 207 ? -15.877 4.890 16.165 1.00 85.19 207 VAL A CA 1
ATOM 1627 C C . VAL A 1 207 ? -16.858 3.761 16.481 1.00 85.19 207 VAL A C 1
ATOM 1629 O O . VAL A 1 207 ? -17.918 4.018 17.046 1.00 85.19 207 VAL A O 1
ATOM 1632 N N . ILE A 1 208 ? -16.512 2.505 16.183 1.00 84.94 208 ILE A N 1
ATOM 1633 C CA . ILE A 1 208 ? -17.385 1.352 16.462 1.00 84.94 208 ILE A CA 1
ATOM 1634 C C . ILE A 1 208 ? -17.618 1.199 17.966 1.00 84.94 208 ILE A C 1
ATOM 1636 O O . ILE A 1 208 ? -18.757 1.039 18.400 1.00 84.94 208 ILE A O 1
ATOM 1640 N N . SER A 1 209 ? -16.559 1.306 18.770 1.00 79.44 209 SER A N 1
ATOM 1641 C CA . SER A 1 209 ? -16.667 1.222 20.231 1.00 79.44 209 SER A CA 1
ATOM 1642 C C . SER A 1 209 ? -17.562 2.330 20.794 1.00 79.44 209 SER A C 1
ATOM 1644 O O . SER A 1 209 ? -18.433 2.061 21.621 1.00 79.44 209 SER A O 1
ATOM 1646 N N . PHE A 1 210 ? -17.406 3.562 20.299 1.00 81.19 210 PHE A N 1
ATOM 1647 C CA . PHE A 1 210 ? -18.273 4.685 20.651 1.00 81.19 210 PHE A CA 1
ATOM 1648 C C . PHE A 1 210 ? -19.743 4.399 20.311 1.00 81.19 210 PHE A C 1
ATOM 1650 O O . PHE A 1 210 ? -20.614 4.598 21.157 1.00 81.19 210 PHE A O 1
ATOM 1657 N N . LEU A 1 211 ? -20.022 3.889 19.106 1.00 85.25 211 LEU A N 1
ATOM 1658 C CA . LEU A 1 211 ? -21.382 3.573 18.664 1.00 85.25 211 LEU A CA 1
ATOM 1659 C C . LEU A 1 211 ? -22.030 2.477 19.519 1.00 85.25 211 LEU A C 1
ATOM 1661 O O . LEU A 1 211 ? -23.185 2.625 19.914 1.00 85.25 211 LEU A O 1
ATOM 1665 N N . ILE A 1 212 ? -21.294 1.413 19.857 1.00 84.31 212 ILE A N 1
ATOM 1666 C CA . ILE A 1 212 ? -21.795 0.331 20.721 1.00 84.31 212 ILE A CA 1
ATOM 1667 C C . ILE A 1 212 ? -22.161 0.878 22.106 1.00 84.31 212 ILE A C 1
ATOM 1669 O O . ILE A 1 212 ? -23.261 0.622 22.597 1.00 84.31 212 ILE A O 1
ATOM 1673 N N . CYS A 1 213 ? -21.276 1.669 22.722 1.00 80.69 213 CYS A N 1
ATOM 1674 C CA . CYS A 1 213 ? -21.543 2.291 24.020 1.00 80.69 213 CYS A CA 1
ATOM 1675 C C . CYS A 1 213 ? -22.749 3.237 23.964 1.00 80.69 213 CYS A C 1
ATOM 1677 O O . CYS A 1 213 ? -23.597 3.207 24.856 1.00 80.69 213 CYS A O 1
ATOM 1679 N N . TYR A 1 214 ? -22.848 4.052 22.911 1.00 80.75 214 TYR A N 1
ATOM 1680 C CA . TYR A 1 214 ? -23.960 4.978 22.715 1.00 80.75 214 TYR A CA 1
ATOM 1681 C C . TYR A 1 214 ? -25.302 4.238 22.623 1.00 80.75 214 TYR A C 1
ATOM 1683 O O . TYR A 1 214 ? -26.234 4.563 23.359 1.00 80.75 214 TYR A O 1
ATOM 1691 N N . ILE A 1 215 ? -25.382 3.191 21.795 1.00 84.94 215 ILE A N 1
ATOM 1692 C CA . ILE A 1 215 ? -26.584 2.353 21.653 1.00 84.94 215 ILE A CA 1
ATOM 1693 C C . ILE A 1 215 ? -26.929 1.655 22.977 1.00 84.94 215 ILE A C 1
ATOM 1695 O O . ILE A 1 215 ? -28.100 1.599 23.360 1.00 84.94 215 ILE A O 1
ATOM 1699 N N . GLY A 1 216 ? -25.925 1.162 23.709 1.00 84.25 216 GLY A N 1
ATOM 1700 C CA . GLY A 1 216 ? -26.117 0.548 25.023 1.00 84.25 216 GLY A CA 1
ATOM 1701 C C . GLY A 1 216 ? -26.732 1.513 26.042 1.00 84.25 216 GLY A C 1
ATOM 1702 O O . GLY A 1 216 ? -27.696 1.160 26.717 1.00 84.25 216 GLY A O 1
ATOM 1703 N N . ILE A 1 217 ? -26.237 2.753 26.111 1.00 81.31 217 ILE A N 1
ATOM 1704 C CA . ILE A 1 217 ? -26.769 3.787 27.015 1.00 81.31 217 ILE A CA 1
ATOM 1705 C C . ILE A 1 217 ? -28.210 4.154 26.649 1.00 81.31 217 ILE A C 1
ATOM 1707 O O . ILE A 1 217 ? -29.057 4.236 27.542 1.00 81.31 217 ILE A O 1
ATOM 1711 N N . LEU A 1 218 ? -28.500 4.332 25.354 1.00 82.62 218 LEU A N 1
ATOM 1712 C CA . LEU A 1 218 ? -29.859 4.606 24.878 1.00 82.62 218 LEU A CA 1
ATOM 1713 C C . LEU A 1 218 ? -30.837 3.491 25.265 1.00 82.62 218 LEU A C 1
ATOM 1715 O O . LEU A 1 218 ? -31.963 3.778 25.663 1.00 82.62 218 LEU A O 1
ATOM 1719 N N . SER A 1 219 ? -30.388 2.236 25.201 1.00 86.25 219 SER A N 1
ATOM 1720 C CA . SER A 1 219 ? -31.213 1.066 25.521 1.00 86.25 219 SER A CA 1
ATOM 1721 C C . SER A 1 219 ? -31.537 0.945 27.015 1.00 86.25 219 SER A C 1
ATOM 1723 O O . SER A 1 219 ? -32.571 0.383 27.363 1.00 86.25 219 SER A O 1
ATOM 1725 N N . VAL A 1 220 ? -30.671 1.458 27.900 1.00 84.62 220 VAL A N 1
ATOM 1726 C CA . VAL A 1 220 ? -30.839 1.340 29.360 1.00 84.62 220 VAL A CA 1
ATOM 1727 C C . VAL A 1 220 ? -31.572 2.536 29.964 1.00 84.62 220 VAL A C 1
ATOM 1729 O O . VAL A 1 220 ? -32.444 2.344 30.804 1.00 84.62 220 VAL A O 1
ATOM 1732 N N . ASN A 1 221 ? -31.218 3.767 29.578 1.00 75.62 221 ASN A N 1
ATOM 1733 C CA . ASN A 1 221 ? -31.626 4.951 30.341 1.00 75.62 221 ASN A CA 1
ATOM 1734 C C . ASN A 1 221 ? -32.764 5.769 29.724 1.00 75.62 221 ASN A C 1
ATOM 1736 O O . ASN A 1 221 ? -33.271 6.650 30.413 1.00 75.62 221 ASN A O 1
ATOM 1740 N N . GLY A 1 222 ? -33.146 5.555 28.457 1.00 72.81 222 GLY A N 1
ATOM 1741 C CA . GLY A 1 222 ? -34.192 6.329 27.755 1.00 72.81 222 GLY A CA 1
ATOM 1742 C C . GLY A 1 222 ? -33.967 7.854 27.674 1.00 72.81 222 GLY A C 1
ATOM 1743 O O . GLY A 1 222 ? -34.691 8.551 26.970 1.00 72.81 222 GLY A O 1
ATOM 1744 N N . ASN A 1 223 ? -32.965 8.380 28.382 1.00 75.12 223 ASN A N 1
ATOM 1745 C CA . ASN A 1 223 ? -32.623 9.782 28.511 1.00 75.12 223 ASN A CA 1
ATOM 1746 C C . ASN A 1 223 ? -31.287 10.030 27.800 1.00 75.12 223 ASN A C 1
ATOM 1748 O O . ASN A 1 223 ? -30.264 9.419 28.124 1.00 75.12 223 ASN A O 1
ATOM 1752 N N . ASN A 1 224 ? -31.306 10.928 26.817 1.00 69.62 224 ASN A N 1
ATOM 1753 C CA . ASN A 1 224 ? -30.230 11.136 25.849 1.00 69.62 224 ASN A CA 1
ATOM 1754 C C . ASN A 1 224 ? -29.098 12.004 26.412 1.00 69.62 224 ASN A C 1
ATOM 1756 O O . ASN A 1 224 ? -28.783 13.058 25.856 1.00 69.62 224 ASN A O 1
ATOM 1760 N N . ASN A 1 225 ? -28.455 11.582 27.504 1.00 80.38 225 ASN A N 1
ATOM 1761 C CA . ASN A 1 225 ? -27.273 12.292 27.983 1.00 80.38 225 ASN A CA 1
ATOM 1762 C C . ASN A 1 225 ? -26.048 11.954 27.115 1.00 80.38 225 ASN A C 1
ATOM 1764 O O . ASN A 1 225 ? -25.209 11.116 27.454 1.00 80.38 225 ASN A O 1
ATOM 1768 N N . LEU A 1 226 ? -25.969 12.622 25.963 1.00 77.75 226 LEU A N 1
ATOM 1769 C CA . LEU A 1 226 ? -24.903 12.481 24.974 1.00 77.75 226 LEU A CA 1
ATOM 1770 C C . LEU A 1 226 ? -23.515 12.733 25.584 1.00 77.75 226 LEU A C 1
ATOM 1772 O O . LEU A 1 226 ? -22.556 12.072 25.197 1.00 77.75 226 LEU A O 1
ATOM 1776 N N . ALA A 1 227 ? -23.413 13.608 26.592 1.00 79.62 227 ALA A N 1
ATOM 1777 C CA . ALA A 1 227 ? -22.157 13.867 27.293 1.00 79.62 227 ALA A CA 1
ATOM 1778 C C . ALA A 1 227 ? -21.623 12.609 27.998 1.00 79.62 227 ALA A C 1
ATOM 1780 O O . ALA A 1 227 ? -20.438 12.300 27.898 1.00 79.62 227 ALA A O 1
ATOM 1781 N N . THR A 1 228 ? -22.497 11.834 28.646 1.00 76.94 228 THR A N 1
ATOM 1782 C CA . THR A 1 228 ? -22.122 10.575 29.304 1.00 76.94 228 THR A CA 1
ATOM 1783 C C . THR A 1 228 ? -21.620 9.551 28.287 1.00 76.94 228 THR A C 1
ATOM 1785 O O . THR A 1 228 ? -20.581 8.929 28.501 1.00 76.94 228 THR A O 1
ATOM 1788 N N . ALA A 1 229 ? -22.295 9.424 27.142 1.00 73.44 229 ALA A N 1
ATOM 1789 C CA . ALA A 1 229 ? -21.864 8.517 26.083 1.00 73.44 229 ALA A CA 1
ATOM 1790 C C . ALA A 1 229 ? -20.525 8.922 25.453 1.00 73.44 229 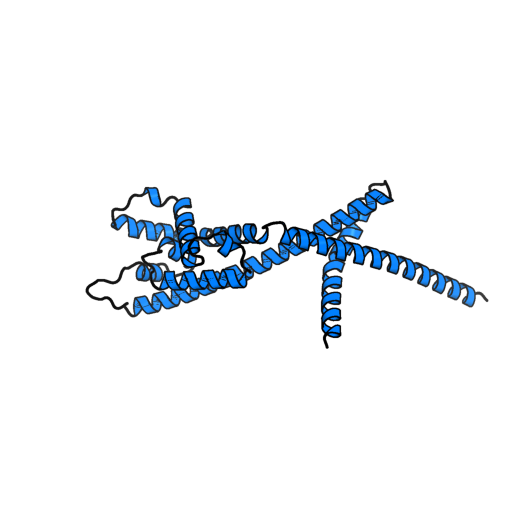ALA A C 1
ATOM 1792 O O . ALA A 1 229 ? -19.699 8.056 25.177 1.00 73.44 229 ALA A O 1
ATOM 1793 N N . VAL A 1 230 ? -20.276 10.224 25.284 1.00 77.44 230 VAL A N 1
ATOM 1794 C CA . VAL A 1 230 ? -18.991 10.734 24.787 1.00 77.44 230 VAL A CA 1
ATOM 1795 C C . VAL A 1 230 ? -17.858 10.447 25.760 1.00 77.44 230 VAL A C 1
ATOM 1797 O O . VAL A 1 230 ? -16.824 9.936 25.336 1.00 77.44 230 VAL A O 1
ATOM 1800 N N . VAL A 1 231 ? -18.057 10.687 27.057 1.00 79.44 231 VAL A N 1
ATOM 1801 C CA . VAL A 1 231 ? -17.039 10.400 28.079 1.00 79.44 231 VAL A CA 1
ATOM 1802 C C . VAL A 1 231 ? -16.729 8.902 28.146 1.00 79.44 231 VAL A C 1
ATOM 1804 O O . VAL A 1 231 ? -15.559 8.522 28.107 1.00 79.44 231 VAL A O 1
ATOM 1807 N N . PHE A 1 232 ? -17.748 8.036 28.172 1.00 72.75 232 PHE A N 1
ATOM 1808 C CA . PHE A 1 232 ? -17.537 6.584 28.195 1.00 72.75 232 PHE A CA 1
ATOM 1809 C C . PHE A 1 232 ? -16.971 6.034 26.884 1.00 72.75 232 PHE A C 1
ATOM 1811 O O . PHE A 1 232 ? -16.135 5.133 26.918 1.00 72.75 232 PHE A O 1
ATOM 1818 N N . GLY A 1 233 ? -17.377 6.581 25.738 1.00 70.69 233 GLY A N 1
ATOM 1819 C CA . GLY A 1 233 ? -16.836 6.214 24.431 1.00 70.69 233 GLY A CA 1
ATOM 1820 C C . GLY A 1 233 ? -15.363 6.602 24.282 1.00 70.69 233 GLY A C 1
ATOM 1821 O O . GLY A 1 233 ? -14.563 5.780 23.842 1.00 70.69 233 GLY A O 1
ATOM 1822 N N . LEU A 1 234 ? -14.982 7.809 24.720 1.00 76.06 234 LEU A N 1
ATOM 1823 C CA . LEU A 1 234 ? -13.586 8.261 24.742 1.00 76.06 234 LEU A CA 1
ATOM 1824 C C . LEU A 1 234 ? -12.732 7.414 25.689 1.00 76.06 234 LEU A C 1
ATOM 1826 O O . LEU A 1 234 ? -11.661 6.956 25.294 1.00 76.06 234 LEU A O 1
ATOM 1830 N N . ALA A 1 235 ? -13.220 7.159 26.907 1.00 74.06 235 ALA A N 1
ATOM 1831 C CA . ALA A 1 235 ? -12.523 6.311 27.869 1.00 74.06 235 ALA A CA 1
ATOM 1832 C C . ALA A 1 235 ? -12.357 4.878 27.334 1.00 74.06 235 ALA A C 1
ATOM 1834 O O . ALA A 1 235 ? -11.250 4.347 27.326 1.00 74.06 235 ALA A O 1
ATOM 1835 N N . GLY A 1 236 ? -13.426 4.268 26.812 1.00 68.69 236 GLY A N 1
ATOM 1836 C CA . GLY A 1 236 ? -13.381 2.932 26.210 1.00 68.69 236 GLY A CA 1
ATOM 1837 C C . GLY A 1 236 ? -12.430 2.847 25.018 1.00 68.69 236 GLY A C 1
ATOM 1838 O O . GLY A 1 236 ? -11.631 1.916 24.932 1.00 68.69 236 GLY A O 1
ATOM 1839 N N . GLY A 1 237 ? -12.453 3.853 24.144 1.00 68.75 237 GLY A N 1
ATOM 1840 C CA . GLY A 1 237 ? -11.543 3.948 23.008 1.00 68.75 237 GLY A CA 1
ATOM 1841 C C . GLY A 1 237 ? -10.073 4.100 23.409 1.00 68.75 237 GLY A C 1
ATOM 1842 O O . GLY A 1 237 ? -9.211 3.514 22.761 1.00 68.75 237 GLY A O 1
ATOM 1843 N N . PHE A 1 238 ? -9.778 4.821 24.496 1.00 76.38 238 PHE A N 1
ATOM 1844 C CA . PHE A 1 238 ? -8.419 4.960 25.031 1.00 76.38 238 PHE A CA 1
ATOM 1845 C C . PHE A 1 238 ? -7.899 3.666 25.675 1.00 76.38 238 PHE A C 1
ATOM 1847 O O . PHE A 1 238 ? -6.730 3.318 25.516 1.00 76.38 238 PHE A O 1
ATOM 1854 N N . PHE A 1 239 ? -8.759 2.924 26.380 1.00 69.88 239 PHE A N 1
ATOM 1855 C CA . PHE A 1 239 ? -8.365 1.675 27.040 1.00 69.88 239 PHE A CA 1
ATOM 1856 C C . PHE A 1 239 ? -8.301 0.467 26.096 1.00 69.88 239 PHE A C 1
ATOM 1858 O O . PHE A 1 239 ? -7.628 -0.511 26.420 1.00 69.88 239 PHE A O 1
ATOM 1865 N N . ALA A 1 240 ? -8.948 0.514 24.928 1.00 68.81 240 ALA A N 1
ATOM 1866 C CA . ALA A 1 240 ? -8.959 -0.606 23.988 1.00 68.81 240 ALA A CA 1
ATOM 1867 C C . ALA A 1 240 ? -7.553 -1.010 23.474 1.00 68.81 240 ALA A C 1
ATOM 1869 O O . ALA A 1 240 ? -7.238 -2.202 23.534 1.00 68.81 240 ALA A O 1
ATOM 1870 N N . PRO A 1 241 ? -6.667 -0.084 23.041 1.00 67.44 241 PRO A N 1
ATOM 1871 C CA . PRO A 1 241 ? -5.285 -0.422 22.685 1.00 67.44 241 PRO A CA 1
ATOM 1872 C C . PRO A 1 241 ? -4.508 -1.045 23.850 1.00 67.44 241 PRO A C 1
ATOM 1874 O O . PRO A 1 241 ? -3.867 -2.078 23.678 1.00 67.44 241 PRO A O 1
ATOM 1877 N N . VAL A 1 242 ? -4.643 -0.481 25.056 1.00 73.56 242 VAL A N 1
ATOM 1878 C CA . VAL A 1 242 ? -3.962 -0.973 26.266 1.00 73.56 242 VAL A CA 1
ATOM 1879 C C . VAL A 1 242 ? -4.405 -2.397 26.605 1.00 73.56 242 VAL A C 1
ATOM 1881 O O . VAL A 1 242 ? -3.574 -3.261 26.878 1.00 73.56 242 VAL A O 1
ATOM 1884 N N . ALA A 1 243 ? -5.709 -2.675 26.539 1.00 68.56 243 ALA A N 1
ATOM 1885 C CA . ALA A 1 243 ? -6.249 -4.012 26.769 1.00 68.56 243 ALA A CA 1
ATOM 1886 C C . ALA A 1 243 ? -5.737 -5.022 25.730 1.00 68.56 243 ALA A C 1
ATOM 1888 O O . ALA A 1 243 ? -5.405 -6.156 26.084 1.00 68.56 243 ALA A O 1
ATOM 1889 N N . ARG A 1 244 ? -5.629 -4.613 24.458 1.00 69.81 244 ARG A N 1
ATOM 1890 C CA . ARG A 1 244 ? -5.077 -5.455 23.390 1.00 69.81 244 ARG A CA 1
ATOM 1891 C C . ARG A 1 244 ? -3.613 -5.805 23.648 1.00 69.81 244 ARG A C 1
ATOM 1893 O O . ARG A 1 244 ? -3.236 -6.967 23.509 1.00 69.81 244 ARG A O 1
ATOM 1900 N N . ASP A 1 245 ? -2.807 -4.824 24.038 1.00 78.06 245 ASP A N 1
ATOM 1901 C CA . ASP A 1 245 ? -1.373 -5.014 24.262 1.00 78.06 245 ASP A CA 1
ATOM 1902 C C . ASP A 1 245 ? -1.101 -5.841 25.535 1.00 78.06 245 ASP A C 1
ATOM 1904 O O . ASP A 1 245 ? -0.219 -6.707 25.545 1.00 78.06 245 ASP A O 1
ATOM 1908 N N . LEU A 1 246 ? -1.925 -5.678 26.579 1.00 73.88 246 LEU A N 1
ATOM 1909 C CA . LEU A 1 246 ? -1.923 -6.555 27.756 1.00 73.88 246 LEU A CA 1
ATOM 1910 C C . LEU A 1 246 ? -2.280 -8.001 27.389 1.00 73.88 246 LEU A C 1
ATOM 1912 O O . LEU A 1 246 ? -1.605 -8.932 27.828 1.00 73.88 246 LEU A O 1
ATOM 1916 N N . LEU A 1 247 ? -3.307 -8.203 26.555 1.00 71.19 247 LEU A N 1
ATOM 1917 C CA . LEU A 1 247 ? -3.706 -9.534 26.094 1.00 71.19 247 LEU A CA 1
ATOM 1918 C C . LEU A 1 247 ? -2.592 -10.202 25.277 1.00 71.19 247 LEU A C 1
ATOM 1920 O O . LEU A 1 247 ? -2.304 -11.380 25.487 1.00 71.19 247 LEU A O 1
ATOM 1924 N N . ALA A 1 248 ? -1.945 -9.455 24.379 1.00 76.06 248 ALA A N 1
ATOM 1925 C CA . ALA A 1 248 ? -0.821 -9.948 23.588 1.00 76.06 248 ALA A CA 1
ATOM 1926 C C . ALA A 1 248 ? 0.353 -10.378 24.485 1.00 76.06 248 ALA A C 1
ATOM 1928 O O . ALA A 1 248 ? 0.893 -11.472 24.316 1.00 76.06 248 ALA A O 1
ATOM 1929 N N . SER A 1 249 ? 0.680 -9.570 25.497 1.00 80.88 249 SER A N 1
ATOM 1930 C CA . SER A 1 249 ? 1.731 -9.875 26.477 1.00 80.88 249 SER A CA 1
ATOM 1931 C C . SER A 1 249 ? 1.403 -11.123 27.309 1.00 80.88 249 SER A C 1
ATOM 1933 O O . SER A 1 249 ? 2.253 -11.992 27.505 1.00 80.88 249 SER A O 1
ATOM 1935 N N . LEU A 1 250 ? 0.148 -11.276 27.747 1.00 78.88 250 LEU A N 1
ATOM 1936 C CA . LEU A 1 250 ? -0.312 -12.469 28.472 1.00 78.88 250 LEU A CA 1
ATOM 1937 C C . LEU A 1 250 ? -0.261 -13.733 27.603 1.00 78.88 250 LEU A C 1
ATOM 1939 O O . LEU A 1 250 ? 0.153 -14.794 28.071 1.00 78.88 250 LEU A O 1
ATOM 1943 N N . GLN A 1 251 ? -0.652 -13.635 26.330 1.00 82.94 251 GLN A N 1
ATOM 1944 C CA . GLN A 1 251 ? -0.554 -14.750 25.384 1.00 82.94 251 GLN A CA 1
ATOM 1945 C C . GLN A 1 251 ? 0.898 -15.162 25.122 1.00 82.94 251 GLN A C 1
ATOM 1947 O O . GLN A 1 251 ? 1.160 -16.349 24.924 1.00 82.94 251 GLN A O 1
ATOM 1952 N N . GLN A 1 252 ? 1.831 -14.208 25.138 1.00 89.31 252 GLN A N 1
ATOM 1953 C CA . GLN A 1 252 ? 3.258 -14.478 25.000 1.00 89.31 252 GLN A CA 1
ATOM 1954 C C . GLN A 1 252 ? 3.806 -15.246 26.214 1.00 89.31 252 GLN A C 1
ATOM 1956 O O . GLN A 1 252 ? 4.471 -16.258 26.019 1.00 89.31 252 GLN A O 1
ATOM 1961 N N . MET A 1 253 ? 3.446 -14.848 27.441 1.00 87.94 253 MET A N 1
ATOM 1962 C CA . MET A 1 253 ? 3.858 -15.546 28.674 1.00 87.94 253 MET A CA 1
ATOM 1963 C C . MET A 1 253 ? 3.258 -16.948 28.826 1.00 87.94 253 MET A C 1
ATOM 1965 O O . MET A 1 253 ? 3.839 -17.801 29.479 1.00 87.94 253 MET A O 1
ATOM 1969 N N . ARG A 1 254 ? 2.089 -17.219 28.235 1.00 86.62 254 ARG A N 1
ATOM 1970 C CA . ARG A 1 254 ? 1.495 -18.567 28.269 1.00 86.62 254 ARG A CA 1
ATOM 1971 C C . ARG A 1 254 ? 2.225 -19.566 27.359 1.00 86.62 254 ARG A C 1
ATOM 1973 O O . ARG A 1 254 ? 2.048 -20.770 27.518 1.00 86.62 254 ARG A O 1
ATOM 1980 N N . LYS A 1 255 ? 2.963 -19.079 26.359 1.00 86.62 255 LYS A N 1
ATOM 1981 C CA . LYS A 1 255 ? 3.696 -19.916 25.396 1.00 86.62 255 LYS A CA 1
ATOM 1982 C C . LYS A 1 255 ? 5.132 -20.228 25.833 1.00 86.62 255 LYS A C 1
ATOM 1984 O O . LYS A 1 255 ? 5.743 -21.089 25.206 1.00 86.62 255 LYS A O 1
ATOM 1989 N N . SER A 1 256 ? 5.650 -19.529 26.844 1.00 73.06 256 SER A N 1
ATOM 1990 C CA . SER A 1 256 ? 6.934 -19.797 27.510 1.00 73.06 256 SER A CA 1
ATOM 1991 C C . SER A 1 256 ? 6.750 -20.730 28.695 1.00 73.06 256 SER A C 1
ATOM 1993 O O . SER A 1 256 ? 7.581 -21.646 28.843 1.00 73.06 256 SER A O 1
#

pLDDT: mean 87.92, std 9.39, range [59.81, 98.5]

Secondary structure (DSSP, 8-state):
-HHHHHHHHHHHHHHHHHHHHHHHHHHHHHHHHHHHHHHHHHHHHS-HHHHHHHHHHHHHHHTT-HHHHHHHHHHHHTTT--GGGGSHHHHHHHHHHHHHHHHHTT-HHHHHHS-HHHHHHHHHHHHHHHHHSTTTSHHHHHHHTTTS-HHHHHHHHSPPBTTB-SPPHHHHHHHHHHHHHHHHHHHHHHHHHHHHHHHHHHHHHHHHHHHHHHHHHHHHHSS--HHHHHHHHHHHHHHHHHHHHHHHHHHHHHH-

Sequence (256 aa):
MELQAILNQVTSFSSGIAEQLTKMAMAMAAVGVLSMALIQTAKDILPLRRIFQTWKVREWLGNETGPYRLELELFRSNATQSKDSLRGDNFLKIAEKDLLKLSTAGDPMALYSLPIEQLCGQLNAAAQVVLDYPWEYPELLGCLSTHARIDDMRLLWRQPSPDNPKPTQEQVDARTRVAHQVQRSIDGLQIAASSQWQYGLQVSSFVISFLICYIGILSVNGNNNLATAVVFGLAGGFFAPVARDLLASLQQMRKS

Radius of gyration: 28.82 Å; chains: 1; bounding box: 63×36×106 Å

Foldseek 3Di:
DVVVVVVVVVVVVVVVVVVVVVVLVVVLVVLLVVLVVVLVVCVVPDLVQLVLQVVLVLCLLQVFLVVLLVVVVVVCVVVVDDPPCSDPVNLSVLLVQLLCCQQPVRDSCVLSSDDLVVNLVSSLSSQVVCLVVVCVRVSNLSSLQRPADVVLSVLSNDQQDPVGNDRDPSVVVSSVRSSVSSNVSSVVSSVVSVVVVVVVSLVSSLVSSLVVLQVVCCVPPVDNPVVVSVVSSVVSSVCSVVVVVVVVVVVVVVVD